Protein AF-A0AAD6FIF0-F1 (afdb_monomer_lite)

Sequence (196 aa):
MVLFGWQHWSKRVDYEPGTGSKQLFPKMHLETCGGPLSSVRTTVELQNNHIGKGCDRETYSEKSLQKLCGASSGSTDLLPASSASTNWTASLVTDSGRDSDLIFRFDGHQAAKIPDWVVPQNLTDQFTIATWMKHGPTPGLRAEKETLLCNSDKTEMNRHHYSLYVHNCRLVFLLRRDFTQVDTFRPAEFHWKLEQ

Secondary structure (DSSP, 8-state):
--EEEEES--S-----TTS----S-TT-EEEE-SS-------------SS--SSTT-TTS-HHHHHHHTT--TTPPPSSPPP-TT-GGGTTSPB--SSTT---B---SS------TTTS-SS--SS-------PPPPP-SSS---EEEEEEE-TTSS--EEEEEEEETTEEEEEE-S-TT-TT----EEEEEE---

Radius of gyration: 25.02 Å; chains: 1; bounding box: 41×37×82 Å

pLDDT: mean 77.98, std 12.99, range [43.0, 95.0]

Foldseek 3Di:
DDWPAKPQFDPDDDDDPPPPDDDRRPPIDTGDPDDDDPDDDDDDDDDDPQPDDDLSPPPDAPVRSCVVVPPDPPDQDQQDDDDPVRPLNVPFDFDPPDVHHGHTDDPPPDDRDGDCVRDPLDDDPDDDDDDDDDDDDAPDPFRDWAWPDFRADPPPPPHTQWTWTDGPQKTKIWHDDCPVPPPDDDIDIDIDHHDD

Structure (mmCIF, N/CA/C/O backbone):
data_AF-A0AAD6FIF0-F1
#
_entry.id   AF-A0AAD6FIF0-F1
#
loop_
_atom_site.group_PDB
_atom_site.id
_atom_site.type_symbol
_atom_site.label_atom_id
_atom_site.label_alt_id
_atom_site.label_comp_id
_atom_site.label_asym_id
_atom_site.label_entity_id
_atom_site.label_seq_id
_atom_site.pdbx_PDB_ins_code
_atom_site.Cartn_x
_atom_site.Cartn_y
_atom_site.Cartn_z
_atom_site.occupancy
_atom_site.B_iso_or_equiv
_atom_site.auth_seq_id
_atom_site.auth_comp_id
_atom_site.auth_asym_id
_atom_site.auth_atom_id
_atom_site.pdbx_PDB_model_num
ATOM 1 N N . MET A 1 1 ? 16.866 -18.362 -51.003 1.00 53.19 1 MET A N 1
ATOM 2 C CA . MET A 1 1 ? 16.988 -16.966 -50.538 1.00 53.19 1 MET A CA 1
ATOM 3 C C . MET A 1 1 ? 17.202 -17.015 -49.041 1.00 53.19 1 MET A C 1
ATOM 5 O O . MET A 1 1 ? 16.332 -17.513 -48.342 1.00 53.19 1 MET A O 1
ATOM 9 N N . VAL A 1 2 ? 18.384 -16.630 -48.571 1.00 52.88 2 VAL A N 1
ATOM 10 C CA . VAL A 1 2 ? 18.688 -16.572 -47.136 1.00 52.88 2 VAL A CA 1
ATOM 11 C C . VAL A 1 2 ? 18.503 -15.112 -46.719 1.00 52.88 2 VAL A C 1
ATOM 13 O O . VAL A 1 2 ? 18.901 -14.211 -47.454 1.00 52.88 2 VAL A O 1
ATOM 16 N N . LEU A 1 3 ? 17.805 -14.867 -45.615 1.00 61.19 3 LEU A N 1
ATOM 17 C CA . LEU A 1 3 ? 17.724 -13.555 -44.975 1.00 61.19 3 LEU A CA 1
ATOM 18 C C . LEU A 1 3 ? 18.608 -13.631 -43.732 1.00 61.19 3 LEU A C 1
ATOM 20 O O . LEU A 1 3 ? 18.456 -14.571 -42.954 1.00 61.19 3 LEU A O 1
ATOM 24 N N . PHE A 1 4 ? 19.509 -12.666 -43.538 1.00 65.25 4 PHE A N 1
ATOM 25 C CA . PHE A 1 4 ? 20.286 -12.578 -42.294 1.00 65.25 4 PHE A CA 1
ATOM 26 C C . PHE A 1 4 ? 19.448 -12.002 -41.141 1.00 65.25 4 PHE A C 1
ATOM 28 O O . PHE A 1 4 ? 19.761 -12.229 -39.975 1.00 65.25 4 PHE A O 1
ATOM 35 N N . GLY A 1 5 ? 18.337 -11.332 -41.465 1.00 79.31 5 GLY A N 1
ATOM 36 C CA . GLY A 1 5 ? 17.355 -10.836 -40.504 1.00 79.31 5 GLY A CA 1
ATOM 37 C C . GLY A 1 5 ? 17.495 -9.343 -40.213 1.00 79.31 5 GLY A C 1
ATOM 38 O O . GLY A 1 5 ? 18.271 -8.629 -40.849 1.00 79.31 5 GLY A O 1
ATOM 39 N N . TRP A 1 6 ? 16.685 -8.865 -39.269 1.00 84.25 6 TRP A N 1
ATOM 40 C CA . TRP A 1 6 ? 16.722 -7.483 -38.798 1.00 84.25 6 TRP A CA 1
ATOM 41 C C . TRP A 1 6 ? 17.901 -7.271 -37.855 1.00 84.25 6 TRP A C 1
ATOM 43 O O . TRP A 1 6 ? 18.009 -7.945 -36.829 1.00 84.25 6 TRP A O 1
ATOM 53 N N . GLN A 1 7 ? 18.746 -6.300 -38.182 1.00 87.19 7 GLN A N 1
ATOM 54 C CA . GLN A 1 7 ? 19.927 -5.957 -37.401 1.00 87.19 7 GLN A CA 1
ATOM 55 C C . GLN A 1 7 ? 19.732 -4.655 -36.625 1.00 87.19 7 GLN A C 1
ATOM 57 O O . GLN A 1 7 ? 18.850 -3.852 -36.932 1.00 87.19 7 GLN A O 1
ATOM 62 N N . HIS A 1 8 ? 20.577 -4.445 -35.612 1.00 85.69 8 HIS A N 1
ATOM 63 C CA . HIS A 1 8 ? 20.697 -3.186 -34.862 1.00 85.69 8 HIS A CA 1
ATOM 64 C C . HIS A 1 8 ? 19.403 -2.666 -34.205 1.00 85.69 8 HIS A C 1
ATOM 66 O O . HIS A 1 8 ? 19.189 -1.455 -34.099 1.00 85.69 8 HIS A O 1
ATOM 72 N N . TRP A 1 9 ? 18.553 -3.573 -33.719 1.00 85.25 9 TRP A N 1
ATOM 73 C CA . TRP A 1 9 ? 17.396 -3.229 -32.894 1.00 85.25 9 TRP A CA 1
ATOM 74 C C . TRP A 1 9 ? 17.717 -3.364 -31.399 1.00 85.25 9 TRP A C 1
ATOM 76 O O . TRP A 1 9 ? 18.480 -4.237 -30.980 1.00 85.25 9 TRP A O 1
ATOM 86 N N . SER A 1 10 ? 17.122 -2.496 -30.583 1.00 81.56 10 SER A N 1
ATOM 87 C CA . SER A 1 10 ? 17.236 -2.564 -29.126 1.00 81.56 10 SER A CA 1
ATOM 88 C C . SER A 1 10 ? 16.108 -3.410 -28.549 1.00 81.56 10 SER A C 1
ATOM 90 O O . SER A 1 10 ? 14.939 -3.145 -28.815 1.00 81.56 10 SER A O 1
ATOM 92 N N . LYS A 1 11 ? 16.446 -4.389 -27.700 1.00 78.25 11 LYS A N 1
ATOM 93 C CA . LYS A 1 11 ? 15.452 -5.222 -26.993 1.00 78.25 11 LYS A CA 1
ATOM 94 C C . LYS A 1 11 ? 14.651 -4.459 -25.938 1.00 78.25 11 LYS A C 1
ATOM 96 O O . LYS A 1 11 ? 13.598 -4.920 -25.515 1.00 78.25 11 LYS A O 1
ATOM 101 N N . ARG A 1 12 ? 15.174 -3.317 -25.492 1.00 74.38 12 ARG A N 1
ATOM 102 C CA . ARG A 1 12 ? 14.598 -2.480 -24.445 1.00 74.38 12 ARG A CA 1
ATOM 103 C C . ARG A 1 12 ? 14.798 -1.014 -24.798 1.00 74.38 12 ARG A C 1
ATOM 105 O O . ARG A 1 12 ? 15.865 -0.629 -25.275 1.00 74.38 12 ARG A O 1
ATOM 112 N N . VAL A 1 13 ? 13.772 -0.213 -24.540 1.00 76.75 13 VAL A N 1
ATOM 113 C CA . VAL A 1 13 ? 13.812 1.244 -24.638 1.00 76.75 13 VAL A CA 1
ATOM 114 C C . VAL A 1 13 ? 13.215 1.795 -23.354 1.00 76.75 13 VAL A C 1
ATOM 116 O O . VAL A 1 13 ? 12.046 1.550 -23.071 1.00 76.75 13 VAL A O 1
ATOM 119 N N . ASP A 1 14 ? 14.008 2.533 -22.585 1.00 75.88 14 ASP A N 1
ATOM 120 C CA . ASP A 1 14 ? 13.500 3.260 -21.424 1.00 75.88 14 ASP A CA 1
ATOM 121 C C . ASP A 1 14 ? 12.876 4.581 -21.890 1.00 75.88 14 ASP A C 1
ATOM 123 O O . ASP A 1 14 ? 13.416 5.268 -22.769 1.00 75.88 14 ASP A O 1
ATOM 127 N N . TYR A 1 15 ? 11.714 4.921 -21.341 1.00 74.06 15 TYR A N 1
ATOM 128 C CA . TYR A 1 15 ? 10.954 6.111 -21.703 1.00 74.06 15 TYR A CA 1
ATOM 129 C C . TYR A 1 15 ? 10.614 6.905 -20.447 1.00 74.06 15 TYR A C 1
ATOM 131 O O . TYR A 1 15 ? 9.927 6.404 -19.559 1.00 74.06 15 TYR A O 1
ATOM 139 N N . GLU A 1 16 ? 11.072 8.151 -20.400 1.00 73.00 16 GLU A N 1
ATOM 140 C CA . GLU A 1 16 ? 10.763 9.071 -19.312 1.00 73.00 16 GLU A CA 1
ATOM 141 C C . GLU A 1 16 ? 9.531 9.917 -19.669 1.00 73.00 16 GLU A C 1
ATOM 143 O O . GLU A 1 16 ? 9.479 10.507 -20.758 1.00 73.00 16 GLU A O 1
ATOM 148 N N . PRO A 1 17 ? 8.525 10.008 -18.779 1.00 64.88 17 PRO A N 1
ATOM 149 C CA . PRO A 1 17 ? 7.362 10.861 -18.994 1.00 64.88 17 PRO A CA 1
ATOM 150 C C . PRO A 1 17 ? 7.748 12.321 -19.274 1.00 64.88 17 PRO A C 1
ATOM 152 O O . PRO A 1 17 ? 8.638 12.873 -18.638 1.00 64.88 17 PRO A O 1
ATOM 155 N N . GLY A 1 18 ? 7.057 12.963 -20.220 1.00 73.88 18 GLY A N 1
ATOM 156 C CA . GLY A 1 18 ? 7.280 14.375 -20.570 1.00 73.88 18 GLY A CA 1
ATOM 157 C C . GLY A 1 18 ? 8.388 14.632 -21.598 1.00 73.88 18 GLY A C 1
ATOM 158 O O . GLY A 1 18 ? 8.497 15.750 -22.089 1.00 73.88 18 GLY A O 1
ATOM 159 N N . THR A 1 19 ? 9.150 13.610 -21.999 1.00 78.19 19 THR A N 1
ATOM 160 C CA . THR A 1 19 ? 10.252 13.756 -22.974 1.00 78.19 19 THR A CA 1
ATOM 161 C C . THR A 1 19 ? 9.810 13.803 -24.444 1.00 78.19 19 THR A C 1
ATOM 163 O O . THR A 1 19 ? 10.634 13.997 -25.337 1.00 78.19 19 THR A O 1
ATOM 166 N N . GLY A 1 20 ? 8.507 13.684 -24.718 1.00 84.00 20 GLY A N 1
ATOM 167 C CA . GLY A 1 20 ? 7.949 13.745 -26.072 1.00 84.00 20 GLY A CA 1
ATOM 168 C C . GLY A 1 20 ? 8.069 12.422 -26.832 1.00 84.00 20 GLY A C 1
ATOM 169 O O . GLY A 1 20 ? 8.149 11.355 -26.242 1.00 84.00 20 GLY A O 1
ATOM 170 N N . SER A 1 21 ? 8.025 12.456 -28.164 1.00 84.31 21 SER A N 1
ATOM 171 C CA . SER A 1 21 ? 8.091 11.225 -28.970 1.00 84.31 21 SER A CA 1
ATOM 172 C C . SER A 1 21 ? 9.520 10.670 -29.035 1.00 84.31 21 SER A C 1
ATOM 174 O O . SER A 1 21 ? 10.448 11.408 -29.356 1.00 84.31 21 SER A O 1
ATOM 176 N N . LYS A 1 22 ? 9.700 9.360 -28.807 1.00 84.75 22 LYS A N 1
ATOM 177 C CA . LYS A 1 22 ? 11.005 8.674 -28.883 1.00 84.75 22 LYS A CA 1
ATOM 178 C C . LYS A 1 22 ? 11.008 7.614 -29.986 1.00 84.75 22 LYS A C 1
ATOM 180 O O . LYS A 1 22 ? 10.102 6.788 -30.059 1.00 84.75 22 LYS A O 1
ATOM 185 N N . GLN A 1 23 ? 12.035 7.613 -30.839 1.00 85.06 23 GLN A N 1
ATOM 186 C CA . GLN A 1 23 ? 12.205 6.572 -31.859 1.00 85.06 23 GLN A CA 1
ATOM 187 C C . GLN A 1 23 ? 12.647 5.252 -31.218 1.00 85.06 23 GLN A C 1
ATOM 189 O O . GLN A 1 23 ? 13.638 5.211 -30.493 1.00 85.06 23 GLN A O 1
ATOM 194 N N . LEU A 1 24 ? 11.926 4.169 -31.517 1.00 82.12 24 LEU A N 1
ATOM 195 C CA . LEU A 1 24 ? 12.178 2.848 -30.930 1.00 82.12 24 LEU A CA 1
ATOM 196 C C . LEU A 1 24 ? 13.353 2.116 -31.595 1.00 82.12 24 LEU A C 1
ATOM 198 O O . LEU A 1 24 ? 14.144 1.474 -30.910 1.00 82.12 24 LEU A O 1
ATOM 202 N N . PHE A 1 25 ? 13.498 2.246 -32.918 1.00 86.69 25 PHE A N 1
ATOM 203 C CA . PHE A 1 25 ? 14.492 1.504 -33.704 1.00 86.69 25 PHE A CA 1
ATOM 204 C C . PHE A 1 25 ? 15.241 2.394 -34.710 1.00 86.69 25 PHE A C 1
ATOM 206 O O . PHE A 1 25 ? 15.197 2.136 -35.912 1.00 86.69 25 PHE A O 1
ATOM 213 N N . PRO A 1 26 ? 15.950 3.444 -34.258 1.00 85.88 26 PRO A N 1
ATOM 214 C CA . PRO A 1 26 ? 16.562 4.430 -35.155 1.00 85.88 26 PRO A CA 1
ATOM 215 C C . PRO A 1 26 ? 17.654 3.856 -36.074 1.00 85.88 26 PRO A C 1
ATOM 217 O O . PRO A 1 26 ? 17.992 4.472 -37.078 1.00 85.88 26 PRO A O 1
ATOM 220 N N . LYS A 1 27 ? 18.232 2.697 -35.731 1.00 86.19 27 LYS A N 1
ATOM 221 C CA . LYS A 1 27 ? 19.335 2.059 -36.473 1.00 86.19 27 LYS A CA 1
ATOM 222 C C . LYS A 1 27 ? 18.945 0.735 -37.138 1.00 86.19 27 LYS A C 1
ATOM 224 O O . LYS A 1 27 ? 19.800 0.090 -37.746 1.00 86.19 27 LYS A O 1
ATOM 229 N N . MET A 1 28 ? 17.685 0.317 -37.006 1.00 88.56 28 MET A N 1
ATOM 230 C CA . MET A 1 28 ? 17.251 -0.992 -37.478 1.00 88.56 28 MET A CA 1
ATOM 231 C C . MET A 1 28 ? 17.203 -1.037 -39.001 1.00 88.56 28 MET A C 1
ATOM 233 O O . MET A 1 28 ? 16.622 -0.164 -39.641 1.00 88.56 28 MET A O 1
ATOM 237 N N . HIS A 1 29 ? 17.791 -2.081 -39.572 1.00 87.00 29 HIS A N 1
ATOM 238 C CA . HIS A 1 29 ? 17.784 -2.317 -41.010 1.00 87.00 29 HIS A CA 1
ATOM 239 C C . HIS A 1 29 ? 17.764 -3.815 -41.318 1.00 87.00 29 HIS A C 1
ATOM 241 O O . HIS A 1 29 ? 18.109 -4.643 -40.472 1.00 87.00 29 HIS A O 1
ATOM 247 N N . LEU A 1 30 ? 17.307 -4.158 -42.521 1.00 85.81 30 LEU A N 1
ATOM 248 C CA . LEU A 1 30 ? 17.200 -5.534 -42.993 1.00 85.81 30 LEU A CA 1
ATOM 249 C C . LEU A 1 30 ? 18.423 -5.887 -43.842 1.00 85.81 30 LEU A C 1
ATOM 251 O O . LEU A 1 30 ? 18.645 -5.269 -44.882 1.00 85.81 30 LEU A O 1
ATOM 255 N N . GLU A 1 31 ? 19.173 -6.909 -43.436 1.00 87.06 31 GLU A N 1
ATOM 256 C CA . GLU A 1 31 ? 20.288 -7.438 -44.226 1.00 87.06 31 GLU A CA 1
ATOM 257 C C . GLU A 1 31 ? 19.845 -8.610 -45.112 1.00 87.06 31 GLU A C 1
ATOM 259 O O . GLU A 1 31 ? 19.169 -9.547 -44.667 1.00 87.06 31 GLU A O 1
ATOM 264 N N . THR A 1 32 ? 20.239 -8.567 -46.389 1.00 82.69 32 THR A N 1
ATOM 265 C CA . THR A 1 32 ? 19.810 -9.539 -47.409 1.00 82.69 32 THR A CA 1
ATOM 266 C C . THR A 1 32 ? 21.000 -10.069 -48.210 1.00 82.69 32 THR A C 1
ATOM 268 O O . THR A 1 32 ? 21.944 -9.334 -48.485 1.00 82.69 32 THR A O 1
ATOM 271 N N . CYS A 1 33 ? 20.970 -11.351 -48.593 1.00 73.75 33 CYS A N 1
ATOM 272 C CA . CYS A 1 33 ? 22.115 -12.046 -49.205 1.00 73.75 33 CYS A CA 1
ATOM 273 C C . CYS A 1 33 ? 22.257 -11.851 -50.731 1.00 73.75 33 CYS A C 1
ATOM 275 O O . CYS A 1 33 ? 22.875 -12.683 -51.390 1.00 73.75 33 CYS A O 1
ATOM 277 N N . GLY A 1 34 ? 21.684 -10.784 -51.297 1.00 72.88 34 GLY A N 1
ATOM 278 C CA . GLY A 1 34 ? 21.712 -10.498 -52.737 1.00 72.88 34 GLY A CA 1
ATOM 279 C C . GLY A 1 34 ? 20.638 -11.243 -53.545 1.00 72.88 34 GLY A C 1
ATOM 280 O O . GLY A 1 34 ? 20.508 -12.464 -53.483 1.00 72.88 34 GLY A O 1
ATOM 281 N N . GLY A 1 35 ? 19.852 -10.477 -54.309 1.00 72.94 35 GLY A N 1
ATOM 282 C CA . GLY A 1 35 ? 18.737 -10.935 -55.148 1.00 72.94 35 GLY A CA 1
ATOM 283 C C . GLY A 1 35 ? 17.543 -9.964 -55.090 1.00 72.94 35 GLY A C 1
ATOM 284 O O . GLY A 1 35 ? 17.402 -9.248 -54.098 1.00 72.94 35 GLY A O 1
ATOM 285 N N . PRO A 1 36 ? 16.687 -9.891 -56.128 1.00 73.50 36 PRO A N 1
ATOM 286 C CA . PRO A 1 36 ? 15.529 -8.997 -56.124 1.00 73.50 36 PRO A CA 1
ATOM 287 C C . PRO A 1 36 ? 14.498 -9.426 -55.064 1.00 73.50 36 PRO A C 1
ATOM 289 O O . PRO A 1 36 ? 14.016 -10.559 -55.070 1.00 73.50 36 PRO A O 1
ATOM 292 N N . LEU A 1 37 ? 14.158 -8.511 -54.151 1.00 73.88 37 LEU A N 1
ATOM 293 C CA . LEU A 1 37 ? 13.100 -8.679 -53.148 1.00 73.88 37 LEU A CA 1
ATOM 294 C C . LEU A 1 37 ? 11.757 -8.227 -53.723 1.00 73.88 37 LEU A C 1
ATOM 296 O O . LEU A 1 37 ? 11.638 -7.097 -54.189 1.00 73.88 37 LEU A O 1
ATOM 300 N N . SER A 1 38 ? 10.737 -9.084 -53.652 1.00 80.69 38 SER A N 1
ATOM 301 C CA . SER A 1 38 ? 9.389 -8.766 -54.140 1.00 80.69 38 SER A CA 1
ATOM 302 C C . SER A 1 38 ? 8.516 -8.061 -53.095 1.00 80.69 38 SER A C 1
ATOM 304 O O . SER A 1 38 ? 7.797 -7.128 -53.437 1.00 80.69 38 SER A O 1
ATOM 306 N N . SER A 1 39 ? 8.566 -8.469 -51.821 1.00 82.88 39 SER A N 1
ATOM 307 C CA . SER A 1 39 ? 7.900 -7.763 -50.714 1.00 82.88 39 SER A CA 1
ATOM 308 C C . SER A 1 39 ? 8.476 -8.160 -49.350 1.00 82.88 39 SER A C 1
ATOM 310 O O . SER A 1 39 ? 8.984 -9.268 -49.181 1.00 82.88 39 SER A O 1
ATOM 312 N N . VAL A 1 40 ? 8.380 -7.255 -48.371 1.00 80.88 40 VAL A N 1
ATOM 313 C CA . VAL A 1 40 ? 8.738 -7.491 -46.963 1.00 80.88 40 VAL A CA 1
ATOM 314 C C . VAL A 1 40 ? 7.589 -6.995 -46.090 1.00 80.88 40 VAL A C 1
ATOM 316 O O . VAL A 1 40 ? 7.111 -5.877 -46.268 1.00 80.88 40 VAL A O 1
ATOM 319 N N . ARG A 1 41 ? 7.158 -7.812 -45.123 1.00 84.19 41 ARG A N 1
ATOM 320 C CA . ARG A 1 41 ? 6.192 -7.427 -44.086 1.00 84.19 41 ARG A CA 1
ATOM 321 C C . ARG A 1 41 ? 6.843 -7.607 -42.724 1.00 84.19 41 ARG A C 1
ATOM 323 O O . ARG A 1 41 ? 7.506 -8.609 -42.479 1.00 84.19 41 ARG A O 1
ATOM 330 N N . THR A 1 42 ? 6.676 -6.638 -41.836 1.00 78.56 42 THR A N 1
ATOM 331 C CA . THR A 1 42 ? 7.206 -6.701 -40.470 1.00 78.56 42 THR A CA 1
ATOM 332 C C . THR A 1 42 ? 6.157 -6.181 -39.507 1.00 78.56 42 THR A C 1
ATOM 334 O O . THR A 1 42 ? 5.496 -5.183 -39.785 1.00 78.56 42 THR A O 1
ATOM 337 N N . THR A 1 43 ? 5.998 -6.890 -38.396 1.00 82.56 43 THR A N 1
ATOM 338 C CA . THR A 1 43 ? 5.093 -6.531 -37.309 1.00 82.56 43 THR A CA 1
ATOM 339 C C . THR A 1 43 ? 5.941 -6.289 -36.076 1.00 82.56 43 THR A C 1
ATOM 341 O O . THR A 1 43 ? 6.774 -7.121 -35.725 1.00 82.56 43 THR A O 1
ATOM 344 N N . VAL A 1 44 ? 5.742 -5.139 -35.443 1.00 76.69 44 VAL A N 1
ATOM 345 C CA . VAL A 1 44 ? 6.358 -4.802 -34.163 1.00 76.69 44 VAL A CA 1
ATOM 346 C C . VAL A 1 44 ? 5.275 -4.927 -33.107 1.00 76.69 44 VAL A C 1
ATOM 348 O O . VAL A 1 44 ? 4.257 -4.243 -33.189 1.00 76.69 44 VAL A O 1
ATOM 351 N N . GLU A 1 45 ? 5.505 -5.782 -32.120 1.00 75.50 45 GLU A N 1
ATOM 352 C CA . GLU A 1 45 ? 4.660 -5.884 -30.937 1.00 75.50 45 GLU A CA 1
ATOM 353 C C . GLU A 1 45 ? 5.418 -5.299 -29.746 1.00 75.50 45 GLU A C 1
ATOM 355 O O . GLU A 1 45 ? 6.549 -5.692 -29.457 1.00 75.50 45 GLU A O 1
ATOM 360 N N . LEU A 1 46 ? 4.813 -4.314 -29.087 1.00 69.62 46 LEU A N 1
ATOM 361 C CA . LEU A 1 46 ? 5.379 -3.678 -27.906 1.00 69.62 46 LEU A CA 1
ATOM 362 C C . LEU A 1 46 ? 4.669 -4.236 -26.683 1.00 69.62 46 LEU A C 1
ATOM 364 O O . LEU A 1 46 ? 3.494 -3.951 -26.464 1.00 69.62 46 LEU A O 1
ATOM 368 N N . GLN A 1 47 ? 5.396 -5.012 -25.889 1.00 63.28 47 GLN A N 1
ATOM 369 C CA . GLN A 1 47 ? 4.923 -5.477 -24.594 1.00 63.28 47 GLN A CA 1
ATOM 370 C C . GLN A 1 47 ? 5.433 -4.526 -23.516 1.00 63.28 47 GLN A C 1
ATOM 372 O O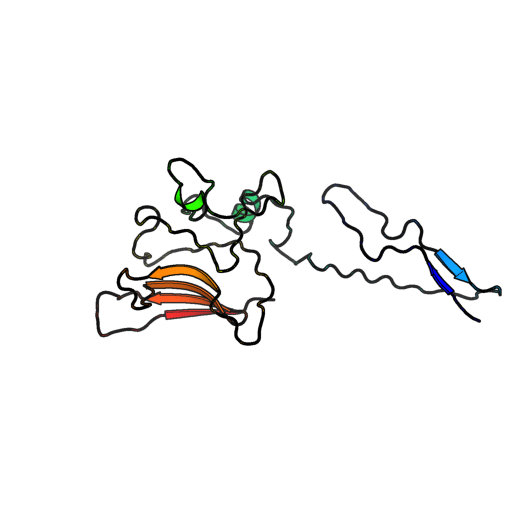 . GLN A 1 47 ? 6.630 -4.257 -23.404 1.00 63.28 47 GLN A O 1
ATOM 377 N N . ASN A 1 48 ? 4.506 -3.967 -22.748 1.00 59.81 48 ASN A N 1
ATOM 378 C CA . ASN A 1 48 ? 4.804 -3.124 -21.605 1.00 59.81 48 ASN A CA 1
ATOM 379 C C . ASN A 1 48 ? 4.743 -3.982 -20.339 1.00 59.81 48 ASN A C 1
ATOM 381 O O . ASN A 1 48 ? 3.686 -4.441 -19.936 1.00 59.81 48 ASN A O 1
ATOM 385 N N . ASN A 1 49 ? 5.868 -4.156 -19.652 1.00 52.94 49 ASN A N 1
ATOM 386 C CA . ASN A 1 49 ? 5.858 -4.914 -18.398 1.00 52.94 49 ASN A CA 1
ATOM 387 C C . ASN A 1 49 ? 5.089 -4.191 -17.268 1.00 52.94 49 ASN A C 1
ATOM 389 O O . ASN A 1 49 ? 4.772 -4.820 -16.264 1.00 52.94 49 ASN A O 1
ATOM 393 N N . HIS A 1 50 ? 4.819 -2.878 -17.403 1.00 50.41 50 HIS A N 1
ATOM 394 C CA . HIS A 1 50 ? 4.460 -2.018 -16.261 1.00 50.41 50 HIS A CA 1
ATOM 395 C C . HIS A 1 50 ? 3.426 -0.907 -16.522 1.00 50.41 50 HIS A C 1
ATOM 397 O O . HIS A 1 50 ? 3.226 -0.069 -15.650 1.00 50.41 50 HIS A O 1
ATOM 403 N N . ILE A 1 51 ? 2.757 -0.837 -17.681 1.00 50.44 51 ILE A N 1
ATOM 404 C CA . ILE A 1 51 ? 1.674 0.156 -17.853 1.00 50.44 51 ILE A CA 1
ATOM 405 C C . ILE A 1 51 ? 0.344 -0.533 -17.551 1.00 50.44 51 ILE A C 1
ATOM 407 O O . ILE A 1 51 ? -0.383 -0.941 -18.457 1.00 50.44 51 ILE A O 1
ATOM 411 N N . GLY A 1 52 ? 0.048 -0.663 -16.257 1.00 45.16 52 GLY A N 1
ATOM 412 C CA . GLY A 1 52 ? -1.281 -1.014 -15.772 1.00 45.16 52 GLY A CA 1
ATOM 413 C C . GLY A 1 52 ? -2.305 0.049 -16.183 1.00 45.16 52 GLY A C 1
ATOM 414 O O . GLY A 1 52 ? -2.008 1.247 -16.264 1.00 45.16 52 GLY A O 1
ATOM 415 N N . LYS A 1 53 ? -3.535 -0.373 -16.480 1.00 43.00 53 LYS A N 1
ATOM 416 C CA . LYS A 1 53 ? -4.661 0.547 -16.673 1.00 43.00 53 LYS A CA 1
ATOM 417 C C . LYS A 1 53 ? -5.128 1.032 -15.291 1.00 43.00 53 LYS A C 1
ATOM 419 O O . LYS A 1 53 ? -5.889 0.327 -14.649 1.00 43.00 53 LYS A O 1
ATOM 424 N N . GLY A 1 54 ? -4.707 2.214 -14.823 1.00 55.06 54 GLY A N 1
ATOM 425 C CA . GLY A 1 54 ? -5.236 2.791 -13.571 1.00 55.06 54 GLY A CA 1
ATOM 426 C C . GLY A 1 54 ? -4.289 3.727 -12.806 1.00 55.06 54 GLY A C 1
ATOM 427 O O . GLY A 1 54 ? -3.380 4.310 -13.401 1.00 55.06 54 GLY A O 1
ATOM 428 N N . CYS A 1 55 ? -4.513 3.850 -11.483 1.00 48.88 55 CYS A N 1
ATOM 429 C CA . CYS A 1 55 ? -3.650 4.571 -10.520 1.00 48.88 55 CYS A CA 1
ATOM 430 C C . CYS A 1 55 ? -2.193 4.013 -10.496 1.00 48.88 55 CYS A C 1
ATOM 432 O O . CYS A 1 55 ? -1.321 4.647 -9.918 1.00 48.88 55 CYS A O 1
ATOM 434 N N . ASP A 1 56 ? -1.912 2.890 -11.175 1.00 50.31 56 ASP A N 1
ATOM 435 C CA . ASP A 1 56 ? -0.582 2.274 -11.374 1.00 50.31 56 ASP A CA 1
ATOM 436 C C . ASP A 1 56 ? 0.376 3.065 -12.272 1.00 50.31 56 ASP A C 1
ATOM 438 O O . ASP A 1 56 ? 1.538 2.694 -12.454 1.00 50.31 56 ASP A O 1
ATOM 442 N N . ARG A 1 57 ? -0.082 4.168 -12.871 1.00 54.53 57 ARG A N 1
ATOM 443 C CA . ARG A 1 57 ? 0.847 5.093 -13.511 1.00 54.53 57 ARG A CA 1
ATOM 444 C C . ARG A 1 57 ? 1.726 5.711 -12.433 1.00 54.53 57 ARG A C 1
ATOM 446 O O . ARG A 1 57 ? 1.310 6.652 -11.759 1.00 54.53 57 ARG A O 1
ATOM 453 N N . GLU A 1 58 ? 2.977 5.260 -12.385 1.00 58.97 58 GLU A N 1
ATOM 454 C CA . GLU A 1 58 ? 4.106 5.921 -11.723 1.00 58.97 58 GLU A CA 1
ATOM 455 C C . GLU A 1 58 ? 4.367 7.291 -12.391 1.00 58.97 58 GLU A C 1
ATOM 457 O O . GLU A 1 58 ? 5.450 7.576 -12.867 1.00 58.97 58 GLU A O 1
ATOM 462 N N . THR A 1 59 ? 3.381 8.166 -12.563 1.00 58.00 59 THR A N 1
ATOM 463 C CA . THR A 1 59 ? 3.511 9.512 -13.161 1.00 58.00 59 THR A CA 1
ATOM 464 C C . THR A 1 59 ? 3.032 10.585 -12.188 1.00 58.00 59 THR A C 1
ATOM 466 O O . THR A 1 59 ? 3.410 11.744 -12.310 1.00 58.00 59 THR A O 1
ATOM 469 N N . TYR A 1 60 ? 2.218 10.196 -11.211 1.00 64.56 60 TYR A N 1
ATOM 470 C CA . TYR A 1 60 ? 1.675 11.073 -10.189 1.00 64.56 60 TYR A CA 1
ATOM 471 C C . TYR A 1 60 ? 2.536 11.007 -8.930 1.00 64.56 60 TYR A C 1
ATOM 473 O O . TYR A 1 60 ? 3.013 9.932 -8.577 1.00 64.56 60 TYR A O 1
ATOM 481 N N . SER A 1 61 ? 2.705 12.146 -8.256 1.00 73.38 61 SER A N 1
ATOM 482 C CA . SER A 1 61 ? 3.269 12.160 -6.905 1.00 73.38 61 SER A CA 1
ATOM 483 C C . SER A 1 61 ? 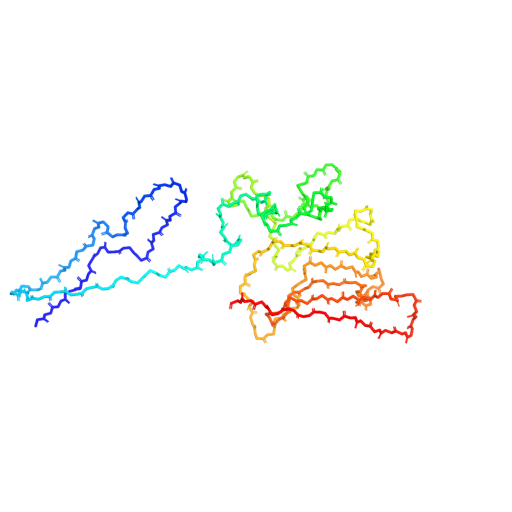2.351 11.429 -5.927 1.00 73.38 61 SER A C 1
ATOM 485 O O . SER A 1 61 ? 1.139 11.345 -6.157 1.00 73.38 61 SER A O 1
ATOM 487 N N . GLU A 1 62 ? 2.900 10.982 -4.800 1.00 76.19 62 GLU A N 1
ATOM 488 C CA . GLU A 1 62 ? 2.163 10.321 -3.710 1.00 76.19 62 GLU A CA 1
ATOM 489 C C . GLU A 1 62 ? 0.867 11.076 -3.339 1.00 76.19 62 GLU A C 1
ATOM 491 O O . GLU A 1 62 ? -0.235 10.526 -3.393 1.00 76.19 62 GLU A O 1
ATOM 496 N N . LYS A 1 63 ? 0.976 12.387 -3.083 1.00 75.19 63 LYS A N 1
ATOM 497 C CA . LYS A 1 63 ? -0.168 13.255 -2.740 1.00 75.19 63 LYS A CA 1
ATOM 498 C C . LYS A 1 63 ? -1.227 13.318 -3.840 1.00 75.19 63 LYS A C 1
ATOM 500 O O . LYS A 1 63 ? -2.421 13.439 -3.564 1.00 75.19 63 LYS A O 1
ATOM 505 N N . SER A 1 64 ? -0.798 13.273 -5.099 1.00 77.00 64 SER A N 1
ATOM 506 C CA . SER A 1 64 ? -1.711 13.306 -6.241 1.00 77.00 64 SER A CA 1
ATOM 507 C C . SER A 1 64 ? -2.459 11.980 -6.384 1.00 77.00 64 SER A C 1
ATOM 509 O O . SER A 1 64 ? -3.658 12.003 -6.658 1.00 77.00 64 SER A O 1
ATOM 511 N N . LEU A 1 65 ? -1.787 10.846 -6.148 1.00 77.50 65 LEU A N 1
ATOM 512 C CA . LEU A 1 65 ? -2.410 9.516 -6.126 1.00 77.50 65 LEU A CA 1
ATOM 513 C C . LEU A 1 65 ? -3.429 9.391 -4.999 1.00 77.50 65 LEU A C 1
ATOM 515 O O . LEU A 1 65 ? -4.557 8.971 -5.247 1.00 77.50 65 LEU A O 1
ATOM 519 N N . GLN A 1 66 ? -3.068 9.824 -3.791 1.00 78.81 66 GLN A N 1
ATOM 520 C CA . GLN A 1 66 ? -3.982 9.854 -2.652 1.00 78.81 66 GLN A CA 1
ATOM 521 C C . GLN A 1 66 ? -5.254 10.630 -2.997 1.00 78.81 66 GLN A C 1
ATOM 523 O O . GLN A 1 66 ? -6.358 10.102 -2.877 1.00 78.81 66 GLN A O 1
ATOM 528 N N . LYS A 1 67 ? -5.117 11.852 -3.525 1.00 79.81 67 LYS A N 1
ATOM 529 C CA . LYS A 1 67 ? -6.268 12.663 -3.936 1.00 79.81 67 LYS A CA 1
ATOM 530 C C . LYS A 1 67 ? -7.091 12.000 -5.046 1.00 79.81 67 LYS A C 1
ATOM 532 O O . LYS A 1 67 ? -8.317 12.017 -4.979 1.00 79.81 67 LYS A O 1
ATOM 537 N N . LEU A 1 68 ? -6.438 11.438 -6.065 1.00 77.56 68 LEU A N 1
ATOM 538 C CA . LEU A 1 68 ? -7.106 10.823 -7.216 1.00 77.56 68 LEU A CA 1
ATOM 539 C C . LEU A 1 68 ? -7.912 9.584 -6.820 1.00 77.56 68 LEU A C 1
ATOM 541 O O . LEU A 1 68 ? -9.039 9.423 -7.279 1.00 77.56 68 LEU A O 1
ATOM 545 N N . CYS A 1 69 ? -7.348 8.728 -5.967 1.00 75.75 69 CYS A N 1
ATOM 546 C CA . CYS A 1 69 ? -7.996 7.491 -5.544 1.00 75.75 69 CYS A CA 1
ATOM 547 C C . CYS A 1 69 ? -8.814 7.690 -4.233 1.00 75.75 69 CYS A C 1
ATOM 549 O O . CYS A 1 69 ? -9.168 6.718 -3.572 1.00 75.75 69 CYS A O 1
ATOM 551 N N . GLY A 1 70 ? -9.157 8.941 -3.876 1.00 79.31 70 GLY A N 1
ATOM 552 C CA . GLY A 1 70 ? -10.202 9.264 -2.893 1.00 79.31 70 GLY A CA 1
ATOM 553 C C . GLY A 1 70 ? -9.772 9.357 -1.425 1.00 79.31 70 GLY A C 1
ATOM 554 O O . GLY A 1 70 ? -10.613 9.186 -0.543 1.00 79.31 70 GLY A O 1
ATOM 555 N N . ALA A 1 71 ? -8.498 9.631 -1.133 1.00 81.31 71 ALA A N 1
ATOM 556 C CA . ALA A 1 71 ? -8.032 9.866 0.233 1.00 81.31 71 ALA A CA 1
ATOM 557 C C . ALA A 1 71 ? -8.770 11.052 0.877 1.00 81.31 71 ALA A C 1
ATOM 559 O O . ALA A 1 71 ? -8.827 12.152 0.320 1.00 81.31 71 ALA A O 1
ATOM 560 N N . SER A 1 72 ? -9.318 10.832 2.071 1.00 82.19 72 SER A N 1
ATOM 561 C CA . SER A 1 72 ? -9.960 11.884 2.861 1.00 82.19 72 SER A CA 1
ATOM 562 C C . SER A 1 72 ? -8.910 12.797 3.492 1.00 82.19 72 SER A C 1
ATOM 564 O O . SER A 1 72 ? -7.941 12.316 4.066 1.00 82.19 72 SER A O 1
ATOM 566 N N . SER A 1 73 ? -9.125 14.115 3.482 1.00 76.19 73 SER A N 1
ATOM 567 C CA . SER A 1 73 ? -8.213 15.080 4.120 1.00 76.19 73 SER A CA 1
ATOM 568 C C . SER A 1 73 ? -8.119 14.940 5.645 1.00 76.19 73 SER A C 1
ATOM 570 O O . SER A 1 73 ? -7.231 15.529 6.252 1.00 76.19 73 SER A O 1
ATOM 572 N N . GLY A 1 74 ? -9.048 14.208 6.268 1.00 83.38 74 GLY A N 1
ATOM 573 C CA . GLY A 1 74 ? -9.052 13.910 7.703 1.00 83.38 74 GLY A CA 1
ATOM 574 C C . GLY A 1 74 ? -8.494 12.531 8.061 1.00 83.38 74 GLY A C 1
ATOM 575 O O . GLY A 1 74 ? -8.683 12.095 9.193 1.00 83.38 74 GLY A O 1
ATOM 576 N N . SER A 1 75 ? -7.882 11.806 7.119 1.00 87.06 75 SER A N 1
ATOM 577 C CA . SER A 1 75 ? -7.298 10.493 7.407 1.00 87.06 75 SER A CA 1
ATOM 578 C C . SER A 1 75 ? -6.048 10.611 8.275 1.00 87.06 75 SER A C 1
ATOM 580 O O . SER A 1 75 ? -5.185 11.449 8.014 1.00 87.06 75 SER A O 1
ATOM 582 N N . THR A 1 76 ? -5.906 9.717 9.250 1.00 90.00 76 THR A N 1
ATOM 583 C CA . THR A 1 76 ? -4.648 9.541 9.978 1.00 90.00 76 THR A CA 1
ATOM 584 C C . THR A 1 76 ? -3.641 8.810 9.098 1.00 90.00 76 THR A C 1
ATOM 586 O O . THR A 1 76 ? -3.886 7.675 8.688 1.00 90.00 76 THR A O 1
ATOM 589 N N . ASP A 1 77 ? -2.501 9.444 8.843 1.00 89.62 77 ASP A N 1
ATOM 590 C CA . ASP A 1 77 ? -1.382 8.811 8.153 1.00 89.62 77 ASP A CA 1
ATOM 591 C C . ASP A 1 77 ? -0.602 7.903 9.117 1.00 89.62 77 ASP A C 1
ATOM 593 O O . ASP A 1 77 ? -0.119 8.342 10.164 1.00 89.62 77 ASP A O 1
ATOM 597 N N . LEU A 1 78 ? -0.508 6.618 8.773 1.00 93.00 78 LEU A N 1
ATOM 598 C CA . LEU A 1 78 ? 0.205 5.613 9.565 1.00 93.00 78 LEU A CA 1
ATOM 599 C C . LEU A 1 78 ? 1.685 5.522 9.187 1.00 93.00 78 LEU A C 1
ATOM 601 O O . LEU A 1 78 ? 2.496 5.060 9.991 1.00 93.00 78 LEU A O 1
ATOM 605 N N . LEU A 1 79 ? 2.046 5.978 7.988 1.00 92.19 79 LEU A N 1
ATOM 606 C CA . LEU A 1 79 ? 3.407 5.964 7.468 1.00 92.19 79 LEU A CA 1
ATOM 607 C C . LEU A 1 79 ? 3.830 7.378 7.024 1.00 92.19 79 LEU A C 1
ATOM 609 O O . LEU A 1 79 ? 4.203 7.567 5.870 1.00 92.19 79 LEU A O 1
ATOM 613 N N . PRO A 1 80 ? 3.814 8.379 7.923 1.00 91.25 80 PRO A N 1
ATOM 614 C CA . PRO A 1 80 ? 4.234 9.730 7.577 1.00 91.25 80 PRO A CA 1
ATOM 615 C C . PRO A 1 80 ? 5.758 9.843 7.454 1.00 91.25 80 PRO A C 1
ATOM 617 O O . PRO A 1 80 ? 6.526 9.024 7.979 1.00 91.25 80 PRO A O 1
ATOM 620 N N . ALA A 1 81 ? 6.207 10.944 6.846 1.00 88.94 81 ALA A N 1
ATOM 621 C CA . ALA A 1 81 ? 7.604 11.364 6.903 1.00 88.94 81 ALA A CA 1
ATOM 622 C C . ALA A 1 81 ? 8.096 11.415 8.356 1.00 88.94 81 ALA A C 1
ATOM 624 O O . ALA A 1 81 ? 7.400 11.908 9.250 1.00 88.94 81 ALA A O 1
ATOM 625 N N . SER A 1 82 ? 9.302 10.898 8.584 1.00 89.31 82 SER A N 1
ATOM 626 C CA . SER A 1 82 ? 9.900 10.869 9.916 1.00 89.31 82 SER A CA 1
ATOM 627 C C . SER A 1 82 ? 10.119 12.290 10.441 1.00 89.31 82 SER A C 1
ATOM 629 O O . SER A 1 82 ? 10.670 13.154 9.756 1.00 89.31 82 SER A O 1
ATOM 631 N N . SER A 1 83 ? 9.673 12.535 11.670 1.00 89.81 83 SER A N 1
ATOM 632 C CA . SER A 1 83 ? 9.822 13.803 12.383 1.00 89.81 83 SER A CA 1
ATOM 633 C C . SER A 1 83 ? 9.854 13.563 13.896 1.00 89.81 83 SER A C 1
ATOM 635 O O . SER A 1 83 ? 9.673 12.436 14.361 1.00 89.81 83 SER A O 1
ATOM 637 N N . ALA A 1 84 ? 10.045 14.620 14.691 1.00 89.44 84 ALA A N 1
ATOM 638 C CA . ALA A 1 84 ? 10.054 14.516 16.152 1.00 89.44 84 ALA A CA 1
ATOM 639 C C . ALA A 1 84 ? 8.748 13.929 16.729 1.00 89.44 84 ALA A C 1
ATOM 641 O O . ALA A 1 84 ? 8.789 13.234 17.741 1.00 89.44 84 ALA A O 1
ATOM 642 N N . SER A 1 85 ? 7.603 14.175 16.083 1.00 88.12 85 SER A N 1
ATOM 643 C CA . SER A 1 85 ? 6.297 13.636 16.482 1.00 88.12 85 SER A CA 1
ATOM 644 C C . SER A 1 85 ? 5.936 12.318 15.789 1.00 88.12 85 SER A C 1
ATOM 646 O O . SER A 1 85 ? 4.967 11.681 16.190 1.00 88.12 85 SER A O 1
ATOM 648 N N . THR A 1 86 ? 6.701 11.894 14.778 1.00 91.00 86 THR A N 1
ATOM 649 C CA . THR A 1 86 ? 6.429 10.716 13.934 1.00 91.00 86 THR A CA 1
ATOM 650 C C . THR A 1 86 ? 7.648 9.798 13.815 1.00 91.00 86 THR A C 1
ATOM 652 O O . THR A 1 86 ? 8.007 9.322 12.743 1.00 91.00 86 THR A O 1
ATOM 655 N N . ASN A 1 87 ? 8.327 9.546 14.933 1.00 93.38 87 ASN A N 1
ATOM 656 C CA . ASN A 1 87 ? 9.600 8.819 14.946 1.00 93.38 87 ASN A CA 1
ATOM 657 C C . ASN A 1 87 ? 9.487 7.306 14.660 1.00 93.38 87 ASN A C 1
ATOM 659 O O . ASN A 1 87 ? 10.508 6.660 14.433 1.00 93.38 87 ASN A O 1
ATOM 663 N N . TRP A 1 88 ? 8.280 6.726 14.638 1.00 94.25 88 TRP A N 1
ATOM 664 C CA . TRP A 1 88 ? 8.082 5.290 14.391 1.00 94.25 88 TRP A CA 1
ATOM 665 C C . TRP A 1 88 ? 8.383 4.866 12.947 1.00 94.25 88 TRP A C 1
ATOM 667 O O . TRP A 1 88 ? 8.533 3.673 12.689 1.00 94.25 88 TRP A O 1
ATOM 677 N N . THR A 1 89 ? 8.494 5.817 12.014 1.00 94.06 89 THR A N 1
ATOM 678 C CA . THR A 1 89 ? 8.918 5.558 10.630 1.00 94.06 89 THR A CA 1
ATOM 679 C C . THR A 1 89 ? 10.418 5.773 10.408 1.00 94.06 89 THR A C 1
ATOM 681 O O . THR A 1 89 ? 10.922 5.468 9.331 1.00 94.06 89 THR A O 1
ATOM 684 N N . ALA A 1 90 ? 11.165 6.246 11.415 1.00 90.81 90 ALA A N 1
ATOM 685 C CA . ALA A 1 90 ? 12.555 6.687 11.256 1.00 90.81 90 ALA A CA 1
ATOM 686 C C . ALA A 1 90 ? 13.534 5.585 10.819 1.00 90.81 90 ALA A C 1
ATOM 688 O O . ALA A 1 90 ? 14.536 5.881 10.175 1.00 90.81 90 ALA A O 1
ATOM 689 N N . SER A 1 91 ? 13.267 4.331 11.188 1.00 90.06 91 SER A N 1
ATOM 690 C CA . SER A 1 91 ? 14.119 3.179 10.869 1.00 90.06 91 SER A CA 1
ATOM 691 C C . SER A 1 91 ? 13.677 2.407 9.625 1.00 90.06 91 SER A C 1
ATOM 693 O O . SER A 1 91 ? 14.291 1.391 9.301 1.00 90.06 91 SER A O 1
ATOM 695 N N . LEU A 1 92 ? 12.577 2.813 8.986 1.00 91.12 92 LEU A N 1
ATOM 696 C CA . LEU A 1 92 ? 12.041 2.103 7.831 1.00 91.12 92 LEU A CA 1
ATOM 697 C C . LEU A 1 92 ? 12.893 2.385 6.596 1.00 91.12 92 LEU A C 1
ATOM 699 O O . LEU A 1 92 ? 13.346 3.508 6.374 1.00 91.12 92 LEU A O 1
ATOM 703 N N . VAL A 1 93 ? 13.079 1.358 5.772 1.00 88.56 93 VAL A N 1
ATOM 704 C CA . VAL A 1 93 ? 13.768 1.501 4.490 1.00 88.56 93 VAL A CA 1
ATOM 705 C C . VAL A 1 93 ? 12.854 2.227 3.507 1.00 88.56 93 VAL A C 1
ATOM 707 O O . VAL A 1 93 ? 11.703 1.833 3.310 1.00 88.56 93 VAL A O 1
ATOM 710 N N . THR A 1 94 ? 13.375 3.270 2.868 1.00 83.81 94 THR A N 1
ATOM 711 C CA . THR A 1 94 ? 12.688 3.998 1.800 1.00 83.81 94 THR A CA 1
ATOM 712 C C . THR A 1 94 ? 13.232 3.593 0.432 1.00 83.81 94 THR A C 1
ATOM 714 O O . THR A 1 94 ? 14.421 3.311 0.277 1.00 83.81 94 THR A O 1
ATOM 717 N N . ASP A 1 95 ? 12.353 3.535 -0.566 1.00 71.25 95 ASP A N 1
ATOM 718 C CA . ASP A 1 95 ? 12.724 3.352 -1.968 1.00 71.25 95 ASP A CA 1
ATOM 719 C C . ASP A 1 95 ? 12.858 4.734 -2.619 1.00 71.25 95 ASP A C 1
ATOM 721 O O . ASP A 1 95 ? 11.869 5.385 -2.957 1.00 71.25 95 ASP A O 1
ATOM 725 N N . SER A 1 96 ? 14.088 5.233 -2.734 1.00 59.12 96 SER A N 1
ATOM 726 C CA . SER A 1 96 ? 14.388 6.563 -3.273 1.00 59.12 96 SER A CA 1
ATOM 727 C C . SER A 1 96 ? 14.412 6.545 -4.808 1.00 59.12 96 SER A C 1
ATOM 729 O O . SER A 1 96 ? 15.438 6.819 -5.428 1.00 59.12 96 SER A O 1
ATOM 731 N N . GLY A 1 97 ? 13.294 6.158 -5.426 1.00 54.50 97 GLY A N 1
ATOM 732 C CA . GLY A 1 97 ? 13.132 6.128 -6.885 1.00 54.50 97 GLY A CA 1
ATOM 733 C C . GLY A 1 97 ? 12.835 7.500 -7.508 1.00 54.50 97 GLY A C 1
ATOM 734 O O . GLY A 1 97 ? 13.115 7.721 -8.686 1.00 54.50 97 GLY A O 1
ATOM 735 N N . ARG A 1 98 ? 12.279 8.436 -6.722 1.00 57.12 98 ARG A N 1
ATOM 736 C CA . ARG A 1 98 ? 12.037 9.844 -7.082 1.00 57.12 98 ARG A CA 1
ATOM 737 C C . ARG A 1 98 ? 12.304 10.725 -5.874 1.00 57.12 98 ARG A C 1
ATOM 739 O O . ARG A 1 98 ? 11.768 10.449 -4.809 1.00 57.12 98 ARG A O 1
ATOM 746 N N . ASP A 1 99 ? 13.047 11.813 -6.059 1.00 52.69 99 ASP A N 1
ATOM 747 C CA . ASP A 1 99 ? 13.507 12.714 -4.986 1.00 52.69 99 ASP A CA 1
ATOM 748 C C . ASP A 1 99 ? 12.390 13.370 -4.134 1.00 52.69 99 ASP A C 1
ATOM 750 O O . ASP A 1 99 ? 12.689 14.078 -3.175 1.00 52.69 99 ASP A O 1
ATOM 754 N N . SER A 1 100 ? 11.104 13.152 -4.444 1.00 59.31 100 SER A N 1
ATOM 755 C CA . SER A 1 100 ? 9.967 13.760 -3.738 1.00 59.31 100 SER A CA 1
ATOM 756 C C . SER A 1 100 ? 8.921 12.794 -3.177 1.00 59.31 100 SER A C 1
ATOM 758 O O . SER A 1 100 ? 8.076 13.244 -2.405 1.00 59.31 100 SER A O 1
ATOM 760 N N . ASP A 1 101 ? 8.918 11.519 -3.578 1.00 69.62 101 ASP A N 1
ATOM 761 C CA . ASP A 1 101 ? 7.879 10.568 -3.162 1.00 69.62 101 ASP A CA 1
ATOM 762 C C . ASP A 1 101 ? 8.392 9.712 -1.998 1.00 69.62 101 ASP A C 1
ATOM 764 O O . ASP A 1 101 ? 9.420 9.042 -2.107 1.00 69.62 101 ASP A O 1
ATOM 768 N N . LEU A 1 102 ? 7.680 9.733 -0.868 1.00 80.38 102 LEU A N 1
ATOM 769 C CA . LEU A 1 102 ? 8.031 8.928 0.297 1.00 80.38 102 LEU A CA 1
ATOM 770 C C . LEU A 1 102 ? 7.412 7.535 0.162 1.00 80.38 102 LEU A C 1
ATOM 772 O O . LEU A 1 102 ? 6.261 7.306 0.525 1.00 80.38 102 LEU A O 1
ATOM 776 N N . ILE A 1 103 ? 8.192 6.593 -0.364 1.00 83.94 103 ILE A N 1
ATOM 777 C CA . ILE A 1 103 ? 7.774 5.199 -0.519 1.00 83.94 103 ILE A CA 1
ATOM 778 C C . ILE A 1 103 ? 8.560 4.340 0.465 1.00 83.94 103 ILE A C 1
ATOM 780 O O . ILE A 1 103 ? 9.789 4.305 0.424 1.00 83.94 103 ILE A O 1
ATOM 784 N N . PHE A 1 104 ? 7.854 3.625 1.338 1.00 88.94 104 PHE A N 1
ATOM 785 C CA . PHE A 1 104 ? 8.460 2.657 2.250 1.00 88.94 104 PHE A CA 1
ATOM 786 C C . PHE A 1 104 ? 8.501 1.269 1.620 1.00 88.94 104 PHE A C 1
ATOM 788 O O . PHE A 1 104 ? 7.533 0.824 1.001 1.00 88.94 104 PHE A O 1
ATOM 795 N N . ARG A 1 105 ? 9.618 0.567 1.813 1.00 88.12 105 ARG A N 1
ATOM 796 C CA . ARG A 1 105 ? 9.813 -0.798 1.329 1.00 88.12 105 ARG A CA 1
ATOM 797 C C . ARG A 1 105 ? 9.729 -1.783 2.487 1.00 88.12 105 ARG A C 1
ATOM 799 O O . ARG A 1 105 ? 10.497 -1.690 3.440 1.00 88.12 105 ARG A O 1
ATOM 806 N N . PHE A 1 106 ? 8.850 -2.768 2.344 1.00 88.88 106 PHE A N 1
ATOM 807 C CA . PHE A 1 106 ? 8.695 -3.873 3.283 1.00 88.88 106 PHE A CA 1
ATOM 808 C C . PHE A 1 106 ? 9.034 -5.186 2.576 1.00 88.88 106 PHE A C 1
ATOM 810 O O . PHE A 1 106 ? 8.460 -5.500 1.538 1.00 88.88 106 PHE A O 1
ATOM 817 N N . ASP A 1 107 ? 9.985 -5.933 3.130 1.00 84.88 107 ASP A N 1
ATOM 818 C CA . ASP A 1 107 ? 10.491 -7.208 2.599 1.00 84.88 107 ASP A CA 1
ATOM 819 C C . ASP A 1 107 ? 10.117 -8.414 3.480 1.00 84.88 107 ASP A C 1
ATOM 821 O O . ASP A 1 107 ? 10.576 -9.528 3.245 1.00 84.88 107 ASP A O 1
ATOM 825 N N . GLY A 1 108 ? 9.289 -8.186 4.504 1.00 85.50 108 GLY A N 1
ATOM 826 C CA . GLY A 1 108 ? 8.904 -9.186 5.501 1.00 85.50 108 GLY A CA 1
ATOM 827 C C . GLY A 1 108 ? 9.774 -9.198 6.763 1.00 85.50 108 GLY A C 1
ATOM 828 O O . GLY A 1 108 ? 9.411 -9.869 7.726 1.00 85.50 108 GLY A O 1
ATOM 829 N N . HIS A 1 109 ? 10.870 -8.433 6.818 1.00 86.19 109 HIS A N 1
ATOM 830 C CA . HIS A 1 109 ? 11.742 -8.362 8.001 1.00 86.19 109 HIS A CA 1
ATOM 831 C C . HIS A 1 109 ? 11.519 -7.122 8.873 1.00 86.19 109 HIS A C 1
ATOM 833 O O . HIS A 1 109 ? 12.033 -7.051 9.991 1.00 86.19 109 HIS A O 1
ATOM 839 N N . GLN A 1 110 ? 10.760 -6.141 8.385 1.00 89.00 110 GLN A N 1
ATOM 840 C CA . GLN A 1 110 ? 10.493 -4.884 9.081 1.00 89.00 110 GLN A CA 1
ATOM 841 C C . GLN A 1 110 ? 9.000 -4.556 9.089 1.00 89.00 110 GLN A C 1
ATOM 843 O O . GLN A 1 110 ? 8.260 -4.934 8.185 1.00 89.00 110 GLN A O 1
ATOM 848 N N . ALA A 1 111 ? 8.570 -3.816 10.110 1.00 91.25 111 ALA A N 1
ATOM 849 C CA . ALA A 1 111 ? 7.224 -3.273 10.226 1.00 91.25 111 ALA A CA 1
ATOM 850 C C . ALA A 1 111 ? 7.253 -1.959 11.018 1.00 91.25 111 ALA A C 1
ATOM 852 O O . ALA A 1 111 ? 8.109 -1.762 11.884 1.00 91.25 111 ALA A O 1
ATOM 853 N N . ALA A 1 112 ? 6.295 -1.074 10.749 1.00 93.56 112 ALA A N 1
ATOM 854 C CA . ALA A 1 112 ? 6.100 0.142 11.529 1.00 93.56 112 ALA A CA 1
ATOM 855 C C . ALA A 1 112 ? 5.262 -0.167 12.778 1.00 93.56 112 ALA A C 1
ATOM 857 O O . ALA A 1 112 ? 4.122 -0.623 12.671 1.00 93.56 112 ALA A O 1
ATOM 858 N N . LYS A 1 113 ? 5.799 0.099 13.973 1.00 91.94 113 LYS A N 1
ATOM 859 C CA . LYS A 1 113 ? 5.041 -0.048 15.223 1.00 91.94 113 LYS A CA 1
ATOM 860 C C . LYS A 1 113 ? 4.333 1.261 15.559 1.00 91.94 113 LYS A C 1
ATOM 862 O O . LYS A 1 113 ? 4.929 2.160 16.148 1.00 91.94 113 LYS A O 1
ATOM 867 N N . ILE A 1 114 ? 3.061 1.346 15.183 1.00 91.81 114 ILE A N 1
ATOM 868 C CA . ILE A 1 114 ? 2.254 2.554 15.361 1.00 91.81 114 ILE A CA 1
ATOM 869 C C . ILE A 1 114 ? 1.911 2.760 16.849 1.00 91.81 114 ILE A C 1
ATOM 871 O O . ILE A 1 114 ? 1.439 1.817 17.490 1.00 91.81 114 ILE A O 1
ATOM 875 N N . PRO A 1 115 ? 2.137 3.956 17.424 1.00 90.81 115 PRO A N 1
ATOM 876 C CA . PRO A 1 115 ? 1.766 4.243 18.808 1.00 90.81 115 PRO A CA 1
ATOM 877 C C . PRO A 1 115 ? 0.249 4.234 19.065 1.00 90.81 115 PRO A C 1
ATOM 879 O O . PRO A 1 115 ? -0.531 4.701 18.236 1.00 90.81 115 PRO A O 1
ATOM 882 N N . ASP A 1 116 ? -0.151 3.825 20.276 1.00 86.50 116 ASP A N 1
ATOM 883 C CA . ASP A 1 116 ? -1.560 3.727 20.714 1.00 86.50 116 ASP A CA 1
ATOM 884 C C . ASP A 1 116 ? -2.332 5.070 20.646 1.00 86.50 116 ASP A C 1
ATOM 886 O O . ASP A 1 116 ? -3.558 5.079 20.644 1.00 86.50 116 ASP A O 1
ATOM 890 N N . TRP A 1 117 ? -1.638 6.215 20.606 1.00 86.75 117 TRP A N 1
ATOM 891 C CA . TRP A 1 117 ? -2.256 7.546 20.509 1.00 86.75 117 TRP A CA 1
ATOM 892 C C . TRP A 1 117 ? -2.547 7.994 19.068 1.00 86.75 117 TRP A C 1
ATOM 894 O O . TRP A 1 117 ? -3.264 8.973 18.874 1.00 86.75 117 TRP A O 1
ATOM 904 N N . VAL A 1 118 ? -1.995 7.304 18.065 1.00 89.62 118 VAL A N 1
ATOM 905 C CA . VAL A 1 118 ? -2.186 7.625 16.639 1.00 89.62 118 VAL A CA 1
ATOM 906 C C . VAL A 1 118 ? -3.456 6.967 16.107 1.00 89.62 118 VAL A C 1
ATOM 908 O O . VAL A 1 118 ? -4.229 7.593 15.384 1.00 89.62 118 VAL A O 1
ATOM 911 N N . VAL A 1 119 ? -3.685 5.704 16.473 1.00 83.12 119 VAL A N 1
ATOM 912 C CA . VAL A 1 119 ? -4.829 4.907 16.016 1.00 83.12 119 VAL A CA 1
ATOM 913 C C . VAL A 1 119 ? -5.654 4.494 17.225 1.00 83.12 119 VAL A C 1
ATOM 915 O O . VAL A 1 119 ? -5.087 3.961 18.180 1.00 83.12 119 VAL A O 1
ATOM 918 N N . PRO A 1 120 ? -6.983 4.693 17.209 1.00 73.75 120 PRO A N 1
ATOM 919 C CA . PRO A 1 120 ? -7.822 4.222 18.297 1.00 73.75 120 PRO A CA 1
ATOM 920 C C . PRO A 1 120 ? -7.685 2.703 18.451 1.00 73.75 120 PRO A C 1
ATOM 922 O O . PRO A 1 120 ? -7.588 1.968 17.467 1.00 73.75 120 PRO A O 1
ATOM 925 N N . GLN A 1 121 ? -7.712 2.222 19.697 1.00 68.81 121 GLN A N 1
ATOM 926 C CA . GLN A 1 121 ? -7.606 0.786 19.984 1.00 68.81 121 GLN A CA 1
ATOM 927 C C . GLN A 1 121 ? -8.673 -0.035 19.246 1.00 68.81 121 GLN A C 1
ATOM 929 O O . GLN A 1 121 ? -8.396 -1.153 18.820 1.00 68.81 121 GLN A O 1
ATOM 934 N N . ASN A 1 122 ? -9.859 0.551 19.051 1.00 73.56 122 ASN A N 1
ATOM 935 C CA . ASN A 1 122 ? -10.972 -0.058 18.339 1.00 73.56 122 ASN A CA 1
ATOM 936 C C . ASN A 1 122 ? -11.424 0.821 17.179 1.00 73.56 122 ASN A C 1
ATOM 938 O O . ASN A 1 122 ? -11.508 2.045 17.301 1.00 73.56 122 ASN A O 1
ATOM 942 N N . LEU A 1 123 ? -11.781 0.170 16.077 1.00 80.06 123 LEU A N 1
ATOM 943 C CA . LEU A 1 123 ? -12.460 0.823 14.968 1.00 80.06 123 LEU A CA 1
ATOM 944 C C . LEU A 1 123 ? -13.911 1.127 15.363 1.00 80.06 123 LEU A C 1
ATOM 946 O O . LEU A 1 123 ? -14.560 0.344 16.057 1.00 80.06 123 LEU A O 1
ATOM 950 N N . THR A 1 124 ? -14.412 2.273 14.915 1.00 82.81 124 THR A N 1
ATOM 951 C CA . THR A 1 124 ? -15.817 2.677 15.044 1.00 82.81 124 THR A CA 1
ATOM 952 C C . THR A 1 124 ? -16.726 1.831 14.146 1.00 82.81 124 THR A C 1
ATOM 954 O O . THR A 1 124 ? -16.255 1.065 13.307 1.00 82.81 124 THR A O 1
ATOM 957 N N . ASP A 1 125 ? -18.049 1.985 14.264 1.00 82.94 125 ASP A N 1
ATOM 958 C CA . ASP A 1 125 ? -18.998 1.288 13.377 1.00 82.94 125 ASP A CA 1
ATOM 959 C C . ASP A 1 125 ? -18.828 1.649 11.897 1.00 82.94 125 ASP A C 1
ATOM 961 O O . ASP A 1 125 ? -19.154 0.848 11.020 1.00 82.94 125 ASP A O 1
ATOM 965 N N . GLN A 1 126 ? -18.305 2.846 11.630 1.00 86.88 126 GLN A N 1
ATOM 966 C CA . GLN A 1 126 ? -17.951 3.336 10.305 1.00 86.88 126 GLN A CA 1
ATOM 967 C C . GLN A 1 126 ? -16.491 3.766 10.317 1.00 86.88 126 GLN A C 1
ATOM 969 O O . GLN A 1 126 ? -16.098 4.604 11.126 1.00 86.88 126 GLN A O 1
ATOM 974 N N . PHE A 1 127 ? -15.692 3.198 9.424 1.00 87.81 127 PHE A N 1
ATOM 975 C CA . PHE A 1 127 ? -14.290 3.548 9.242 1.00 87.81 127 PHE A CA 1
ATOM 976 C C . PHE A 1 127 ? -13.901 3.348 7.777 1.00 87.81 127 PHE A C 1
ATOM 978 O O . PHE A 1 127 ? -14.629 2.743 6.988 1.00 87.81 127 PHE A O 1
ATOM 985 N N . THR A 1 128 ? -12.737 3.860 7.401 1.00 89.00 128 THR A N 1
ATOM 986 C CA . THR A 1 128 ? -12.161 3.654 6.073 1.00 89.00 128 THR A CA 1
ATOM 987 C C . THR A 1 128 ? -10.680 3.374 6.234 1.00 89.00 128 THR A C 1
ATOM 989 O O . THR A 1 128 ? -9.986 4.104 6.936 1.00 89.00 128 THR A O 1
ATOM 992 N N . ILE A 1 129 ? -10.207 2.312 5.587 1.00 90.31 129 ILE A N 1
ATOM 993 C CA . ILE A 1 129 ? -8.782 2.024 5.440 1.00 90.31 129 ILE A CA 1
ATOM 994 C C . ILE A 1 129 ? -8.459 2.250 3.969 1.00 90.31 129 ILE A C 1
ATOM 996 O O . ILE A 1 129 ? -9.078 1.632 3.104 1.00 90.31 129 ILE A O 1
ATOM 1000 N N . ALA A 1 130 ? -7.515 3.144 3.696 1.00 89.19 130 ALA A N 1
ATOM 1001 C CA . ALA A 1 130 ? -7.014 3.400 2.356 1.00 89.19 130 ALA A CA 1
ATOM 1002 C C . ALA A 1 130 ? -5.526 3.047 2.308 1.00 89.19 130 ALA A C 1
ATOM 1004 O O . ALA A 1 130 ? -4.781 3.352 3.237 1.00 89.19 130 ALA A O 1
ATOM 1005 N N . THR A 1 131 ? -5.106 2.365 1.247 1.00 88.25 131 THR A N 1
ATOM 1006 C CA . THR A 1 131 ? -3.719 1.943 1.053 1.00 88.25 131 THR A CA 1
ATOM 1007 C C . THR A 1 131 ? -3.360 2.024 -0.425 1.00 88.25 131 THR A C 1
ATOM 1009 O O . THR A 1 131 ? -4.176 1.703 -1.289 1.00 88.25 131 THR A O 1
ATOM 1012 N N . TRP A 1 132 ? -2.134 2.465 -0.697 1.00 84.00 132 TRP A N 1
ATOM 1013 C CA . TRP A 1 132 ? -1.518 2.481 -2.017 1.00 84.00 132 TRP A CA 1
ATOM 1014 C C . TRP A 1 132 ? -0.203 1.737 -1.880 1.00 84.00 132 TRP A C 1
ATOM 1016 O O . TRP A 1 132 ? 0.701 2.195 -1.184 1.00 84.00 132 TRP A O 1
ATOM 1026 N N . MET A 1 133 ? -0.113 0.566 -2.495 1.00 84.31 133 MET A N 1
ATOM 1027 C CA . MET A 1 133 ? 1.063 -0.282 -2.375 1.00 84.31 133 MET A CA 1
ATOM 1028 C C . MET A 1 133 ? 1.371 -0.962 -3.696 1.00 84.31 133 MET A C 1
ATOM 1030 O O . MET A 1 133 ? 0.470 -1.342 -4.441 1.00 84.31 133 MET A O 1
ATOM 1034 N N . LYS A 1 134 ? 2.664 -1.154 -3.943 1.00 79.69 134 LYS A N 1
ATOM 1035 C CA . LYS A 1 134 ? 3.159 -2.026 -4.999 1.00 79.69 134 LYS A CA 1
ATOM 1036 C C . LYS A 1 134 ? 3.420 -3.394 -4.390 1.00 79.69 134 LYS A C 1
ATOM 1038 O O . LYS A 1 134 ? 4.213 -3.521 -3.460 1.00 79.69 134 LYS A O 1
ATOM 1043 N N . HIS A 1 135 ? 2.736 -4.402 -4.908 1.00 78.19 135 HIS A N 1
ATOM 1044 C CA . HIS A 1 135 ? 2.900 -5.787 -4.487 1.00 78.19 135 HIS A CA 1
ATOM 1045 C C . HIS A 1 135 ? 3.747 -6.531 -5.520 1.00 78.19 135 HIS A C 1
ATOM 1047 O O . HIS A 1 135 ? 3.451 -6.489 -6.714 1.00 78.19 135 HIS A O 1
ATOM 1053 N N . GLY A 1 136 ? 4.845 -7.144 -5.077 1.00 72.12 136 GLY A N 1
ATOM 1054 C CA . GLY A 1 136 ? 5.676 -7.993 -5.931 1.00 72.12 136 GLY A CA 1
ATOM 1055 C C . GLY A 1 136 ? 5.069 -9.392 -6.092 1.00 72.12 136 GLY A C 1
ATOM 1056 O O . GLY A 1 136 ? 4.247 -9.798 -5.276 1.00 72.12 136 GLY A O 1
ATOM 1057 N N . PRO A 1 137 ? 5.469 -10.167 -7.115 1.00 67.75 137 PRO A N 1
ATOM 1058 C CA . PRO A 1 137 ? 5.002 -11.541 -7.269 1.00 67.75 137 PRO A CA 1
ATOM 1059 C C . PRO A 1 137 ? 5.398 -12.384 -6.050 1.00 67.75 137 PRO A C 1
ATOM 1061 O O . PRO A 1 137 ? 6.564 -12.397 -5.654 1.00 67.75 137 PRO A O 1
ATOM 1064 N N . THR A 1 138 ? 4.435 -13.099 -5.465 1.00 63.62 138 THR A N 1
ATOM 1065 C CA . THR A 1 138 ? 4.680 -13.901 -4.264 1.00 63.62 138 THR A CA 1
ATOM 1066 C C . THR A 1 138 ? 5.604 -15.087 -4.586 1.00 63.62 138 THR A C 1
ATOM 1068 O O . THR A 1 138 ? 5.276 -15.902 -5.457 1.00 63.62 138 THR A O 1
ATOM 1071 N N . PRO A 1 139 ? 6.757 -15.236 -3.908 1.00 56.44 139 PRO A N 1
ATOM 1072 C CA . PRO A 1 139 ? 7.657 -16.352 -4.151 1.00 56.44 139 PRO A CA 1
ATOM 1073 C C . PRO A 1 139 ? 7.119 -17.633 -3.490 1.00 56.44 139 PRO A C 1
ATOM 1075 O O . PRO A 1 139 ? 7.400 -17.915 -2.331 1.00 56.44 139 PRO A O 1
ATOM 1078 N N . GLY A 1 140 ? 6.357 -18.441 -4.236 1.00 55.88 140 GLY A N 1
ATOM 1079 C CA . GLY A 1 140 ? 6.083 -19.844 -3.887 1.00 55.88 140 GLY A CA 1
ATOM 1080 C C . GLY A 1 140 ? 4.614 -20.290 -3.888 1.00 55.88 140 GLY A C 1
ATOM 1081 O O . GLY A 1 140 ? 3.686 -19.495 -3.963 1.00 55.88 140 GLY A O 1
ATOM 1082 N N . LEU A 1 141 ? 4.411 -21.615 -3.796 1.00 53.00 141 LEU A N 1
ATOM 1083 C CA . LEU A 1 141 ? 3.103 -22.304 -3.850 1.00 53.00 141 LEU A CA 1
ATOM 1084 C C . LEU A 1 141 ? 2.258 -22.200 -2.562 1.00 53.00 141 LEU A C 1
ATOM 1086 O O . LEU A 1 141 ? 1.109 -22.640 -2.543 1.00 53.00 141 LEU A O 1
ATOM 1090 N N . ARG A 1 142 ? 2.811 -21.640 -1.482 1.00 56.31 142 ARG A N 1
ATOM 1091 C CA . ARG A 1 142 ? 2.100 -21.304 -0.241 1.00 56.31 142 ARG A CA 1
ATOM 1092 C C . ARG A 1 142 ? 2.484 -19.883 0.140 1.00 56.31 142 ARG A C 1
ATOM 1094 O O . ARG A 1 142 ? 3.458 -19.687 0.854 1.00 56.31 142 ARG A O 1
ATOM 1101 N N . ALA A 1 143 ? 1.750 -18.915 -0.394 1.00 65.31 143 ALA A N 1
ATOM 1102 C CA . ALA A 1 143 ? 1.895 -17.524 -0.000 1.00 65.31 143 ALA A CA 1
ATOM 1103 C C . ALA A 1 143 ? 1.646 -17.416 1.510 1.00 65.31 143 ALA A C 1
ATOM 1105 O O . ALA A 1 143 ? 0.547 -17.729 1.972 1.00 65.31 143 ALA A O 1
ATOM 1106 N N . GLU A 1 144 ? 2.652 -17.017 2.286 1.00 77.69 144 GLU A N 1
ATOM 1107 C CA . GLU A 1 144 ? 2.408 -16.585 3.660 1.00 77.69 144 GLU A CA 1
ATOM 1108 C C . GLU A 1 144 ? 1.485 -15.356 3.662 1.00 77.69 144 GLU A C 1
ATOM 1110 O O . GLU A 1 144 ? 1.287 -14.698 2.639 1.00 77.69 144 GLU A O 1
ATOM 1115 N N . LYS A 1 145 ? 0.858 -15.062 4.806 1.00 86.88 145 LYS A N 1
ATOM 1116 C CA . LYS A 1 145 ? -0.001 -13.880 4.923 1.00 86.88 145 LYS A CA 1
ATOM 1117 C C . LYS A 1 145 ? 0.861 -12.624 4.911 1.00 86.88 145 LYS A C 1
ATOM 1119 O O . LYS A 1 145 ? 1.574 -12.347 5.872 1.00 86.88 145 LYS A O 1
ATOM 1124 N N . GLU A 1 146 ? 0.727 -11.826 3.865 1.00 89.38 146 GLU A N 1
ATOM 1125 C CA . GLU A 1 146 ? 1.425 -10.554 3.739 1.00 89.38 146 GLU A CA 1
ATOM 1126 C C . GLU A 1 146 ? 0.600 -9.469 4.433 1.00 89.38 146 GLU A C 1
ATOM 1128 O O . GLU A 1 146 ? -0.442 -9.041 3.939 1.00 89.38 146 GLU A O 1
ATOM 1133 N N . THR A 1 147 ? 1.007 -9.079 5.639 1.00 91.50 147 THR A N 1
ATOM 1134 C CA . THR A 1 147 ? 0.205 -8.200 6.501 1.00 91.50 147 THR A CA 1
ATOM 1135 C C . THR A 1 147 ? 0.445 -6.728 6.176 1.00 91.50 147 THR A C 1
ATOM 1137 O O . THR A 1 147 ? 1.569 -6.251 6.277 1.00 91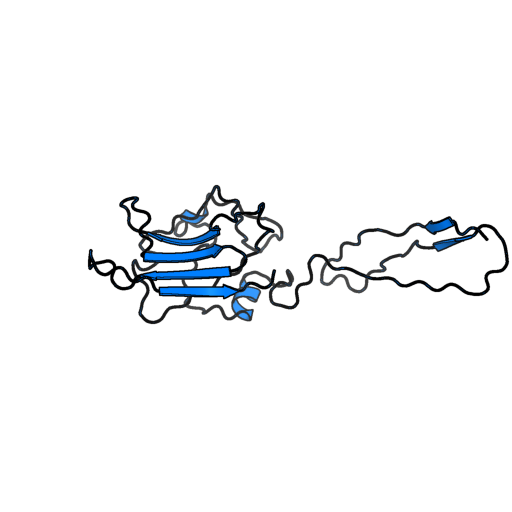.50 147 THR A O 1
ATOM 1140 N N . LEU A 1 148 ? -0.626 -6.001 5.843 1.00 93.44 148 LEU A N 1
ATOM 1141 C CA . LEU A 1 148 ? -0.609 -4.557 5.577 1.00 93.44 148 LEU A CA 1
ATOM 1142 C C . LEU A 1 148 ? -0.879 -3.758 6.858 1.00 93.44 148 LEU A C 1
ATOM 1144 O O . LEU A 1 148 ? -0.239 -2.747 7.122 1.00 93.44 148 LEU A O 1
ATOM 1148 N N . LEU A 1 149 ? -1.854 -4.208 7.652 1.00 93.00 149 LEU A N 1
ATOM 1149 C CA . LEU A 1 149 ? -2.252 -3.585 8.912 1.00 93.00 149 LEU A CA 1
ATOM 1150 C C . LEU A 1 149 ? -2.658 -4.668 9.906 1.00 93.00 149 LEU A C 1
ATOM 1152 O O . LEU A 1 149 ? -3.388 -5.598 9.562 1.00 93.00 149 LEU A O 1
ATOM 1156 N N . CYS A 1 150 ? -2.223 -4.527 11.153 1.00 90.31 150 CYS A N 1
ATOM 1157 C CA . CYS A 1 150 ? -2.550 -5.456 12.222 1.00 90.31 150 CYS A CA 1
ATOM 1158 C C . CYS A 1 150 ? -2.723 -4.716 13.544 1.00 90.31 150 CYS A C 1
AT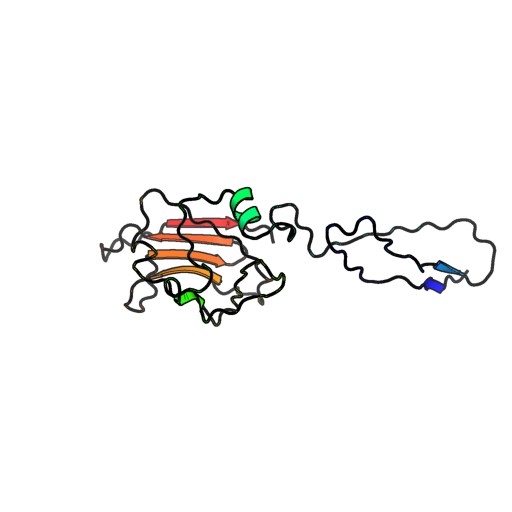OM 1160 O O . CYS A 1 150 ? -1.866 -3.927 13.939 1.00 90.31 150 CYS A O 1
ATOM 1162 N N . ASN A 1 151 ? -3.808 -5.032 14.245 1.00 88.88 151 ASN A N 1
ATOM 1163 C CA . ASN A 1 151 ? -3.976 -4.731 15.655 1.00 88.88 151 ASN A CA 1
ATOM 1164 C C . ASN A 1 151 ? -4.263 -6.034 16.399 1.00 88.88 151 ASN A C 1
ATOM 1166 O O . ASN A 1 151 ? -5.210 -6.753 16.069 1.00 88.88 151 ASN A O 1
ATOM 1170 N N . SER A 1 152 ? -3.423 -6.359 17.375 1.00 81.69 152 SER A N 1
ATOM 1171 C CA . SER A 1 152 ? -3.532 -7.568 18.187 1.00 81.69 152 SER A CA 1
ATOM 1172 C C . SER A 1 152 ? -3.358 -7.255 19.664 1.00 81.69 152 SER A C 1
ATOM 1174 O O . SER A 1 152 ? -2.811 -6.219 20.050 1.00 81.69 152 SER A O 1
ATOM 1176 N N . ASP A 1 153 ? -3.797 -8.191 20.494 1.00 75.06 153 ASP A N 1
ATOM 1177 C CA . ASP A 1 153 ? -3.543 -8.158 21.923 1.00 75.06 153 ASP A CA 1
ATOM 1178 C C . ASP A 1 153 ? -2.042 -8.230 22.258 1.00 75.06 153 ASP A C 1
ATOM 1180 O O . ASP A 1 153 ? -1.222 -8.782 21.524 1.00 75.06 153 ASP A O 1
ATOM 1184 N N . LYS A 1 154 ? -1.674 -7.678 23.419 1.00 67.50 154 LYS A N 1
ATOM 1185 C CA . LYS A 1 154 ? -0.293 -7.699 23.936 1.00 67.50 154 LYS A CA 1
ATOM 1186 C C . LYS A 1 154 ? 0.109 -9.067 24.517 1.00 67.50 154 LYS A C 1
ATOM 1188 O O . LYS A 1 154 ? 1.208 -9.195 25.037 1.00 67.50 154 LYS A O 1
ATOM 1193 N N . THR A 1 155 ? -0.771 -10.071 24.466 1.00 61.91 155 THR A N 1
ATOM 1194 C CA . THR A 1 155 ? -0.599 -11.364 25.155 1.00 61.91 155 THR A CA 1
ATOM 1195 C C . THR A 1 155 ? -0.113 -12.502 24.250 1.00 61.91 155 THR A C 1
ATOM 1197 O O . THR A 1 155 ? -0.295 -13.658 24.605 1.00 61.91 155 THR A O 1
ATOM 1200 N N . GLU A 1 156 ? 0.468 -12.200 23.083 1.00 57.22 156 GLU A N 1
ATOM 1201 C CA . GLU A 1 156 ? 1.095 -13.175 22.159 1.00 57.22 156 GLU A CA 1
ATOM 1202 C C . GLU A 1 156 ? 0.190 -14.333 21.685 1.00 57.22 156 GLU A C 1
ATOM 1204 O O . GLU A 1 156 ? 0.657 -15.315 21.115 1.00 57.22 156 GLU A O 1
ATOM 1209 N N . MET A 1 157 ? -1.131 -14.225 21.847 1.00 57.03 157 MET A N 1
ATOM 1210 C CA . MET A 1 157 ? -2.063 -15.306 21.501 1.00 57.03 157 MET A CA 1
ATOM 1211 C C . MET A 1 157 ? -2.552 -15.244 20.043 1.00 57.03 157 MET A C 1
ATOM 1213 O O . MET A 1 157 ? -3.544 -15.885 19.700 1.00 57.03 157 MET A O 1
ATOM 1217 N N . ASN A 1 158 ? -1.892 -14.461 19.176 1.00 63.50 158 ASN A N 1
ATOM 1218 C CA . ASN A 1 158 ? -2.313 -14.200 17.790 1.00 63.50 158 ASN A CA 1
ATOM 1219 C C . ASN A 1 158 ? -3.791 -13.773 17.679 1.00 63.50 158 ASN A C 1
ATOM 1221 O O . ASN A 1 158 ? -4.497 -14.094 16.714 1.00 63.50 158 ASN A O 1
ATOM 1225 N N . ARG A 1 159 ? -4.303 -13.047 18.685 1.00 74.69 159 ARG A N 1
ATOM 1226 C CA . ARG A 1 159 ? -5.693 -12.587 18.684 1.00 74.69 159 ARG A CA 1
ATOM 1227 C C . ARG A 1 159 ? -5.766 -11.201 18.061 1.00 74.69 159 ARG A C 1
ATOM 1229 O O . ARG A 1 159 ? -5.827 -10.188 18.747 1.00 74.69 159 ARG A O 1
ATOM 1236 N N . HIS A 1 160 ? -5.784 -11.174 16.732 1.00 80.31 160 HIS A N 1
ATOM 1237 C CA . HIS A 1 160 ? -6.006 -9.941 15.980 1.00 80.31 160 HIS A CA 1
ATOM 1238 C C . HIS A 1 160 ? -7.417 -9.406 16.238 1.00 80.31 160 HIS A C 1
ATOM 1240 O O . HIS A 1 160 ? -8.393 -10.108 15.979 1.00 80.31 160 HIS A O 1
ATOM 1246 N N . HIS A 1 161 ? -7.532 -8.176 16.732 1.00 84.50 161 HIS A N 1
ATOM 1247 C CA . HIS A 1 161 ? -8.806 -7.460 16.800 1.00 84.50 161 HIS A CA 1
ATOM 1248 C C . HIS A 1 161 ? -9.270 -7.092 15.392 1.00 84.50 161 HIS A C 1
ATOM 1250 O O . 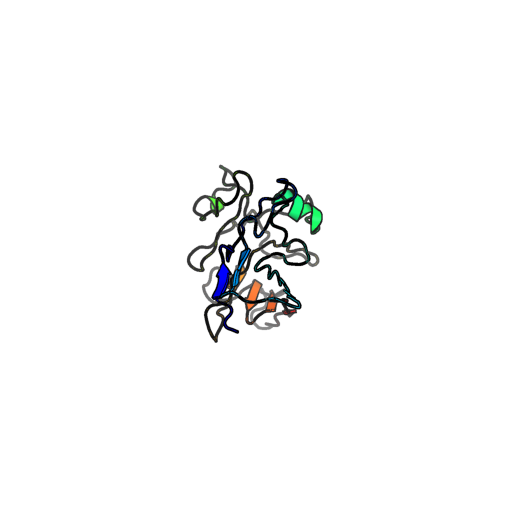HIS A 1 161 ? -10.421 -7.319 15.022 1.00 84.50 161 HIS A O 1
ATOM 1256 N N . TYR A 1 162 ? -8.339 -6.603 14.576 1.00 89.12 162 TYR A N 1
ATOM 1257 C CA . TYR A 1 162 ? -8.520 -6.464 13.143 1.00 89.12 162 TYR A CA 1
ATOM 1258 C C . TYR A 1 162 ? -7.197 -6.672 12.408 1.00 89.12 162 TYR A C 1
ATOM 1260 O O . TYR A 1 162 ? -6.116 -6.415 12.947 1.00 89.12 162 TYR A O 1
ATOM 1268 N N . SER A 1 163 ? -7.276 -7.135 11.165 1.00 91.38 163 SER A N 1
ATOM 1269 C CA . SER A 1 163 ? -6.121 -7.199 10.273 1.00 91.38 163 SER A CA 1
ATOM 1270 C C . SER A 1 163 ? -6.521 -7.032 8.812 1.00 91.38 163 SER A C 1
ATOM 1272 O O . SER A 1 163 ? -7.588 -7.473 8.394 1.00 91.38 163 SER A O 1
ATOM 1274 N N . LEU A 1 164 ? -5.649 -6.395 8.035 1.00 94.19 164 LEU A N 1
ATOM 1275 C CA . LEU A 1 164 ? -5.725 -6.297 6.581 1.00 94.19 164 LEU A CA 1
ATOM 1276 C C . LEU A 1 164 ? -4.471 -6.955 6.007 1.00 94.19 164 LEU A C 1
ATOM 1278 O O . LEU A 1 164 ? -3.359 -6.578 6.376 1.00 94.19 164 LEU A O 1
ATOM 1282 N N . TYR A 1 165 ? -4.637 -7.948 5.139 1.00 92.88 165 TYR A N 1
ATOM 1283 C CA . TYR A 1 165 ? -3.521 -8.719 4.594 1.00 92.88 165 TYR A CA 1
ATOM 1284 C C . TYR A 1 165 ? -3.814 -9.237 3.185 1.00 92.88 165 TYR A C 1
ATOM 1286 O O . TYR A 1 165 ? -4.972 -9.391 2.798 1.00 92.88 165 TYR A O 1
ATOM 1294 N N . VAL A 1 166 ? -2.762 -9.527 2.422 1.00 91.06 166 VAL A N 1
ATOM 1295 C CA . VAL A 1 166 ? -2.845 -10.224 1.137 1.00 91.06 166 VAL A CA 1
ATOM 1296 C C . VAL A 1 166 ? -2.521 -11.701 1.346 1.00 91.06 166 VAL A C 1
ATOM 1298 O O . VAL A 1 166 ? -1.572 -12.059 2.041 1.00 91.06 166 VAL A O 1
ATOM 1301 N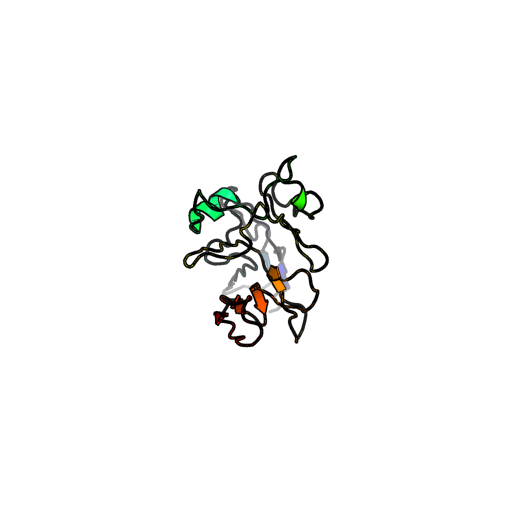 N . HIS A 1 167 ? -3.344 -12.579 0.778 1.00 88.06 167 HIS A N 1
ATOM 1302 C CA . HIS A 1 167 ? -3.151 -14.025 0.838 1.00 88.06 167 HIS A CA 1
ATOM 1303 C C . HIS A 1 167 ? -3.802 -14.692 -0.376 1.00 88.06 167 HIS A C 1
ATOM 1305 O O . HIS A 1 167 ? -4.991 -14.498 -0.631 1.00 88.06 167 HIS A O 1
ATOM 1311 N N . ASN A 1 168 ? -3.039 -15.493 -1.129 1.00 84.88 168 ASN A N 1
ATOM 1312 C CA . ASN A 1 168 ? -3.514 -16.205 -2.327 1.00 84.88 168 ASN A CA 1
ATOM 1313 C C . ASN A 1 168 ? -4.285 -15.301 -3.313 1.00 84.88 168 ASN A C 1
ATOM 1315 O O . ASN A 1 168 ? -5.436 -15.593 -3.662 1.00 84.88 168 ASN A O 1
ATOM 1319 N N . CYS A 1 169 ? -3.668 -14.184 -3.716 1.00 84.75 169 CYS A N 1
ATOM 1320 C CA . CYS A 1 169 ? -4.237 -13.192 -4.644 1.00 84.75 169 CYS A CA 1
ATOM 1321 C C . CYS A 1 169 ? -5.560 -12.569 -4.159 1.00 84.75 169 CYS A C 1
ATOM 1323 O O . CYS A 1 169 ? -6.386 -12.125 -4.960 1.00 84.75 169 CYS A O 1
ATOM 1325 N N . ARG A 1 170 ? -5.802 -12.570 -2.846 1.00 89.69 170 ARG A N 1
ATOM 1326 C CA . ARG A 1 170 ? -6.944 -11.896 -2.232 1.00 89.69 170 ARG A CA 1
ATOM 1327 C C . ARG A 1 170 ? -6.461 -10.887 -1.213 1.00 89.69 170 ARG A C 1
ATOM 1329 O O . ARG A 1 170 ? -5.613 -11.213 -0.388 1.00 89.69 170 ARG A O 1
ATOM 1336 N N . LEU A 1 171 ? -7.055 -9.703 -1.247 1.00 92.69 171 LEU A N 1
ATOM 1337 C CA . LEU A 1 171 ? -7.044 -8.792 -0.117 1.00 92.69 171 LEU A CA 1
ATOM 1338 C C . LEU A 1 171 ? -8.090 -9.291 0.878 1.00 92.69 171 LEU A C 1
ATOM 1340 O O . LEU A 1 171 ? -9.244 -9.515 0.505 1.00 92.69 171 LEU A O 1
ATOM 1344 N N . VAL A 1 172 ? -7.686 -9.499 2.124 1.00 94.62 172 VAL A N 1
ATOM 1345 C CA . VAL A 1 172 ? -8.548 -10.017 3.184 1.00 94.62 172 VAL A CA 1
ATOM 1346 C C . VAL A 1 172 ? -8.543 -9.049 4.352 1.00 94.62 172 VAL A C 1
ATOM 1348 O O . VAL A 1 172 ? -7.484 -8.684 4.861 1.00 94.62 172 VAL A O 1
ATOM 1351 N N . PHE A 1 173 ? -9.736 -8.658 4.789 1.00 94.62 173 PHE A N 1
ATOM 1352 C CA . PHE A 1 173 ? -9.934 -7.898 6.014 1.00 94.62 173 PHE A CA 1
ATOM 1353 C C . PHE A 1 173 ? -10.643 -8.764 7.050 1.00 94.62 173 PHE A C 1
ATOM 1355 O O . PHE A 1 173 ? -11.715 -9.303 6.783 1.00 94.62 173 PHE A O 1
ATOM 1362 N N . LEU A 1 174 ? -10.045 -8.884 8.230 1.00 91.38 174 LEU A N 1
ATOM 1363 C CA . LEU A 1 174 ? -10.594 -9.573 9.389 1.00 91.38 174 LEU A CA 1
ATOM 1364 C C . LEU A 1 174 ? -10.965 -8.538 10.448 1.00 91.38 174 LEU A C 1
ATOM 1366 O O . LEU A 1 174 ? -10.149 -7.681 10.779 1.00 91.38 174 LEU A O 1
ATOM 1370 N N . LEU A 1 175 ? -12.167 -8.652 11.014 1.00 88.88 175 LEU A N 1
ATOM 1371 C CA . LEU A 1 175 ? -12.656 -7.794 12.094 1.00 88.88 175 LEU A CA 1
ATOM 1372 C C . LEU A 1 175 ? -13.305 -8.615 13.208 1.00 88.88 175 LEU A C 1
ATOM 1374 O O . LEU A 1 175 ? -14.117 -9.507 12.953 1.00 88.88 175 LEU A O 1
ATOM 1378 N N . ARG A 1 176 ? -13.002 -8.256 14.455 1.00 83.38 176 ARG A N 1
ATOM 1379 C CA . ARG A 1 176 ? -13.626 -8.786 15.670 1.00 83.38 176 ARG A CA 1
ATOM 1380 C C . ARG A 1 176 ? -14.200 -7.622 16.477 1.00 83.38 176 ARG A C 1
ATOM 1382 O O . ARG A 1 176 ? -13.445 -6.786 16.960 1.00 83.38 176 ARG A O 1
ATOM 1389 N N . ARG A 1 177 ? -15.530 -7.557 16.605 1.00 73.56 177 ARG A N 1
ATOM 1390 C CA . ARG A 1 177 ? -16.222 -6.476 17.337 1.00 73.56 177 ARG A CA 1
ATOM 1391 C C . ARG A 1 177 ? -16.249 -6.693 18.855 1.00 73.56 177 ARG A C 1
ATOM 1393 O O . ARG A 1 177 ? -16.022 -5.747 19.596 1.00 73.56 177 ARG A O 1
ATOM 1400 N N . ASP A 1 178 ? -16.412 -7.936 19.307 1.00 64.94 178 ASP A N 1
ATOM 1401 C CA . ASP A 1 178 ? -16.641 -8.258 20.723 1.00 64.94 178 ASP A CA 1
ATOM 1402 C C . ASP A 1 178 ? -15.462 -9.026 21.341 1.00 64.94 178 ASP A C 1
ATOM 1404 O O . ASP A 1 178 ? -15.575 -10.187 21.724 1.00 64.94 178 ASP A O 1
ATOM 1408 N N . PHE A 1 179 ? -14.291 -8.390 21.430 1.00 59.28 179 PHE A N 1
ATOM 1409 C CA . PHE A 1 179 ? -13.083 -9.022 21.993 1.00 59.28 179 PHE A CA 1
ATOM 1410 C C . PHE A 1 179 ? -13.097 -9.136 23.531 1.00 59.28 179 PHE A C 1
ATOM 1412 O O . PHE A 1 179 ? -12.209 -9.760 24.110 1.00 59.28 179 PHE A O 1
ATOM 1419 N N . THR A 1 180 ? -14.089 -8.540 24.200 1.00 57.91 180 THR A N 1
ATOM 1420 C CA . THR A 1 180 ? -14.257 -8.573 25.662 1.00 57.91 180 THR A CA 1
ATOM 1421 C C . THR A 1 180 ? -15.055 -9.781 26.155 1.00 57.91 180 THR A C 1
ATOM 1423 O O . THR A 1 180 ? -14.961 -10.125 27.332 1.00 57.91 180 THR A O 1
ATOM 1426 N N . GLN A 1 181 ? -15.815 -10.452 25.281 1.00 57.47 181 GLN A N 1
ATOM 1427 C CA . GLN A 1 181 ? -16.519 -11.689 25.616 1.00 57.47 181 GLN A CA 1
ATOM 1428 C C . GLN A 1 181 ? -15.649 -12.885 25.239 1.00 57.47 181 GLN A C 1
ATOM 1430 O O . GLN A 1 181 ? -15.438 -13.185 24.067 1.00 57.47 181 GLN A O 1
ATOM 1435 N N . VAL A 1 182 ? -15.137 -13.561 26.264 1.00 57.12 182 VAL A N 1
ATOM 1436 C CA . VAL A 1 182 ? -14.108 -14.605 26.161 1.00 57.12 182 VAL A CA 1
ATOM 1437 C C . VAL A 1 182 ? -14.594 -15.868 25.424 1.00 57.12 182 VAL A C 1
ATOM 1439 O O . VAL A 1 182 ? -13.757 -16.673 25.045 1.00 57.12 182 VAL A O 1
ATOM 1442 N N . ASP A 1 183 ? -15.897 -16.010 25.136 1.00 54.31 183 ASP A N 1
ATOM 1443 C CA . ASP A 1 183 ? -16.490 -17.259 24.620 1.00 54.31 183 ASP A CA 1
ATOM 1444 C C . ASP A 1 183 ? -17.318 -17.127 23.323 1.00 54.31 183 ASP A C 1
ATOM 1446 O O . ASP A 1 183 ? -17.814 -18.128 22.801 1.00 54.31 183 ASP A O 1
ATOM 1450 N N . THR A 1 184 ? -17.442 -15.929 22.736 1.00 53.06 184 THR A N 1
ATOM 1451 C CA . THR A 1 184 ? -18.262 -15.698 21.525 1.00 53.06 184 THR A CA 1
ATOM 1452 C C . THR A 1 184 ? -17.422 -15.168 20.361 1.00 53.06 184 THR A C 1
ATOM 1454 O O . THR A 1 184 ? -17.625 -14.076 19.839 1.00 53.06 184 THR A O 1
ATOM 1457 N N . PHE A 1 185 ? -16.447 -15.962 19.913 1.00 58.69 185 PHE A N 1
ATOM 1458 C CA . PHE A 1 185 ? -15.570 -15.584 18.801 1.00 58.69 185 PHE A CA 1
ATOM 1459 C C . PHE A 1 185 ? -16.244 -15.796 17.443 1.00 58.69 185 PHE A C 1
ATOM 1461 O O . PHE A 1 185 ? -16.278 -16.909 16.918 1.00 58.69 185 PHE A O 1
ATOM 1468 N N . ARG A 1 186 ? -16.741 -14.720 16.830 1.00 68.94 186 ARG A N 1
ATOM 1469 C CA . ARG A 1 186 ? -17.173 -14.738 15.424 1.00 68.94 186 ARG A CA 1
ATOM 1470 C C . ARG A 1 186 ? -16.487 -13.615 14.649 1.00 68.94 186 ARG A C 1
ATOM 1472 O O . ARG A 1 186 ? -17.004 -12.500 14.626 1.00 68.94 186 ARG A O 1
ATOM 1479 N N . PRO A 1 187 ? -15.306 -13.865 14.054 1.00 80.19 187 PRO A N 1
ATOM 1480 C CA . PRO A 1 187 ? -14.696 -12.886 13.170 1.00 80.19 187 PRO A CA 1
ATOM 1481 C C . PRO A 1 187 ? -15.559 -12.718 11.917 1.00 80.19 187 PRO A C 1
ATOM 1483 O O . PRO A 1 187 ? -16.072 -13.694 11.367 1.00 80.19 187 PRO A O 1
ATOM 1486 N N . ALA A 1 188 ? -15.689 -11.480 11.458 1.00 88.56 188 ALA A N 1
ATOM 1487 C CA . ALA A 1 188 ? -16.127 -11.206 10.102 1.00 88.56 188 ALA A CA 1
ATOM 1488 C C . ALA A 1 188 ? -14.887 -11.156 9.209 1.00 88.56 188 ALA A C 1
ATOM 1490 O O . ALA A 1 188 ? -13.915 -10.471 9.539 1.00 88.56 188 ALA A O 1
ATOM 1491 N N . GLU A 1 189 ? -14.927 -11.874 8.091 1.00 92.19 189 GLU A N 1
ATOM 1492 C CA . GLU A 1 189 ? -13.895 -11.797 7.066 1.00 92.19 189 GLU A CA 1
ATOM 1493 C C . GLU A 1 189 ? -14.488 -11.311 5.752 1.00 92.19 189 GLU A C 1
ATOM 1495 O O . GLU A 1 189 ? -15.528 -11.786 5.295 1.00 92.19 189 GLU A O 1
ATOM 1500 N N . PHE A 1 190 ? -13.780 -10.386 5.126 1.00 94.12 190 PHE A N 1
ATOM 1501 C CA . PHE A 1 190 ? -14.131 -9.809 3.843 1.00 94.12 190 PHE A CA 1
ATOM 1502 C C . PHE A 1 190 ? -12.992 -10.095 2.878 1.00 94.12 190 PHE A C 1
ATOM 1504 O O . PHE A 1 190 ? -11.831 -9.862 3.205 1.00 94.12 190 PHE A O 1
ATOM 1511 N N . HIS A 1 191 ? -13.323 -10.648 1.715 1.00 95.00 191 HIS A N 1
ATOM 1512 C CA . HIS A 1 191 ? -12.353 -11.151 0.750 1.00 95.00 191 HIS A CA 1
ATOM 1513 C C . HIS A 1 191 ? -12.591 -10.475 -0.595 1.00 95.00 191 HIS A C 1
ATOM 1515 O O . HIS A 1 191 ? -13.670 -10.604 -1.172 1.00 95.00 191 HIS A O 1
ATOM 1521 N N . TRP A 1 192 ? -11.568 -9.813 -1.125 1.00 93.94 192 TRP A N 1
ATOM 1522 C CA . TRP A 1 192 ? -11.587 -9.205 -2.452 1.00 93.94 192 TRP A CA 1
ATOM 1523 C C . TRP A 1 192 ? -10.516 -9.851 -3.318 1.00 93.94 192 TRP A C 1
ATOM 1525 O O . TRP A 1 192 ? -9.355 -9.933 -2.923 1.00 93.94 192 TRP A O 1
ATOM 1535 N N . LYS A 1 193 ? -10.900 -10.332 -4.502 1.00 89.38 193 LYS A N 1
ATOM 1536 C CA . LYS A 1 193 ? -9.945 -10.860 -5.480 1.00 89.38 193 LYS A CA 1
ATOM 1537 C C . LYS A 1 193 ? -9.117 -9.702 -6.035 1.00 89.38 193 LYS A C 1
ATOM 1539 O O . LYS A 1 193 ? -9.690 -8.708 -6.468 1.00 89.38 193 LYS A O 1
ATOM 1544 N N . LEU A 1 194 ? -7.798 -9.857 -6.036 1.00 82.88 194 LEU A N 1
ATOM 1545 C CA . LEU A 1 194 ? -6.887 -8.939 -6.704 1.00 82.88 194 LEU A CA 1
ATOM 1546 C C . LEU A 1 194 ? -6.703 -9.380 -8.156 1.00 82.88 194 LEU A C 1
ATOM 1548 O O . LEU A 1 194 ? -6.594 -10.575 -8.444 1.00 82.88 194 LEU A O 1
ATOM 1552 N N . GLU A 1 195 ? -6.697 -8.412 -9.065 1.00 72.19 195 GLU A N 1
ATOM 1553 C CA . GLU A 1 195 ? -6.243 -8.622 -10.436 1.00 72.19 195 GLU A CA 1
ATOM 1554 C C . GLU A 1 195 ? -4.712 -8.556 -10.408 1.00 72.19 195 GLU A C 1
ATOM 1556 O O . GLU A 1 195 ? -4.144 -7.487 -10.203 1.00 72.19 195 GLU A O 1
ATOM 1561 N N . GLN A 1 196 ? -4.064 -9.720 -10.495 1.00 61.19 196 GLN A N 1
ATOM 1562 C CA . GLN A 1 196 ? -2.611 -9.872 -10.615 1.00 61.19 196 GLN A CA 1
ATOM 1563 C C . GLN A 1 196 ? -2.276 -10.424 -11.996 1.00 61.19 196 GLN A C 1
ATOM 1565 O O . GLN A 1 196 ? -3.047 -11.294 -12.470 1.00 61.19 196 GLN A O 1
#

Organism: NCBI:txid1090488

InterPro domains:
  IPR013320 Concanavalin A-like lectin/glucanase domain superfamily [SSF49899] (90-192)